Protein AF-A0A2A5DFU9-F1 (afdb_monomer)

Nearest PDB structures (foldseek):
  5hz7-assembly1_A  TM=5.783E-01  e=6.955E-02  Neisseria meningitidis
  2ope-assembly4_D  TM=6.072E-01  e=6.107E-01  Neisseria meningitidis
  2nba-assembly1_A  TM=5.799E-01  e=5.394E-01  Neisseria subflava NJ9703
  2ope-assembly3_C  TM=5.240E-01  e=1.986E+00  Neisseria meningitidis
  8tvd-assembly1_E  TM=2.964E-01  e=6.071E+00  Borreliella burgdorferi B31

Radius of gyration: 18.42 Å; Cα contacts (8 Å, |Δi|>4): 361; chains: 1; bounding box: 72×43×48 Å

pLDDT: mean 84.2, std 18.06, range [34.69, 98.62]

Sequence (204 aa):
MP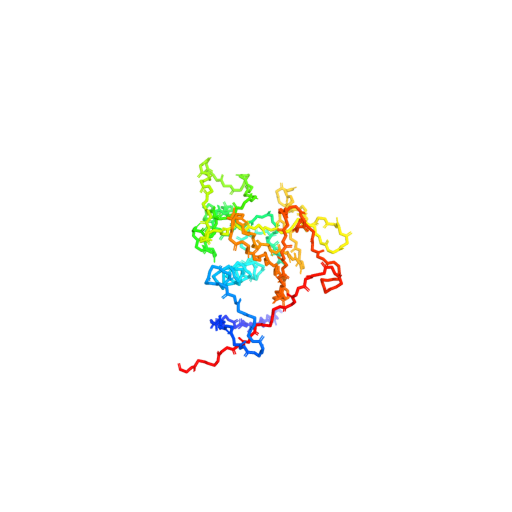ILKITIFIGLSFIGSLLLFISTEKKLSFKVSEKEAIQNLLKIYQASWKWKNSDIDSNSQNDFWTRDIAALYYYQKPNGKRVKLIPQVLALADIDPRRHFYRSTSFNFASFRGYGFKMILYDSVGLFYANADPSTQIRSTNLNSFGILAFPLQKKLKLKSFIINEKCQIFSKYLKKIEEANKWPSFPKKEGWKSIKITKVDNN

Structure (mmCIF, N/CA/C/O backbone):
data_AF-A0A2A5DFU9-F1
#
_entry.id   AF-A0A2A5DFU9-F1
#
loop_
_atom_site.group_PDB
_atom_site.id
_atom_site.type_symbol
_atom_site.label_atom_id
_atom_site.label_alt_id
_atom_site.label_comp_id
_atom_site.label_asym_id
_atom_site.label_entity_id
_atom_site.label_seq_id
_atom_site.pdbx_PDB_ins_code
_atom_site.Cartn_x
_atom_site.Cartn_y
_atom_site.Cartn_z
_atom_site.occupancy
_atom_site.B_iso_or_equiv
_atom_site.auth_seq_id
_atom_site.auth_comp_id
_atom_site.auth_asym_id
_atom_site.auth_atom_id
_atom_site.pdbx_PDB_model_num
ATOM 1 N N . MET A 1 1 ? 49.106 -11.692 -18.198 1.00 44.84 1 MET A N 1
ATOM 2 C CA . MET A 1 1 ? 48.550 -11.474 -16.847 1.00 44.84 1 MET A CA 1
ATOM 3 C C . MET A 1 1 ? 47.027 -11.576 -16.877 1.00 44.84 1 MET A C 1
ATOM 5 O O . MET A 1 1 ? 46.368 -10.605 -17.222 1.00 44.84 1 MET A O 1
ATOM 9 N N . PRO A 1 2 ? 46.454 -12.741 -16.562 1.00 51.22 2 PRO A N 1
ATOM 10 C CA . PRO A 1 2 ? 45.109 -12.834 -15.994 1.00 51.22 2 PRO A CA 1
ATOM 11 C C . PRO A 1 2 ? 45.259 -13.460 -14.578 1.00 51.22 2 PRO A C 1
ATOM 13 O O . PRO A 1 2 ? 46.281 -14.065 -14.289 1.00 51.22 2 PRO A O 1
ATOM 16 N N . ILE A 1 3 ? 44.396 -13.335 -13.577 1.00 43.25 3 ILE A N 1
ATOM 17 C CA . ILE A 1 3 ? 42.950 -13.512 -13.491 1.00 43.25 3 ILE A CA 1
ATOM 18 C C . ILE A 1 3 ? 42.561 -12.889 -12.138 1.00 43.25 3 ILE A C 1
ATOM 20 O O . ILE A 1 3 ? 43.118 -13.274 -11.114 1.00 43.25 3 ILE A O 1
ATOM 24 N N . LEU A 1 4 ? 41.571 -11.998 -12.095 1.00 48.53 4 LEU A N 1
ATOM 25 C CA . LEU A 1 4 ? 40.808 -11.779 -10.867 1.00 48.53 4 LEU A CA 1
ATOM 26 C C . LEU A 1 4 ? 39.325 -11.777 -11.227 1.00 48.53 4 LEU A C 1
ATOM 28 O O . LEU A 1 4 ? 38.813 -10.838 -11.830 1.00 48.53 4 LEU A O 1
ATOM 32 N N . LYS A 1 5 ? 38.640 -12.867 -10.884 1.00 48.69 5 LYS A N 1
ATOM 33 C CA . LYS A 1 5 ? 37.180 -12.937 -10.860 1.00 48.69 5 LYS A CA 1
ATOM 34 C C . LYS A 1 5 ? 36.773 -13.508 -9.512 1.00 48.69 5 LYS A C 1
ATOM 36 O O . LYS A 1 5 ? 36.711 -14.717 -9.333 1.00 48.69 5 LYS A O 1
ATOM 41 N N . ILE A 1 6 ? 36.532 -12.613 -8.562 1.00 47.47 6 ILE A N 1
ATOM 42 C CA . ILE A 1 6 ? 35.821 -12.941 -7.330 1.00 47.47 6 ILE A CA 1
ATOM 43 C C . ILE A 1 6 ? 34.350 -12.665 -7.620 1.00 47.47 6 ILE A C 1
ATOM 45 O O . ILE A 1 6 ? 33.927 -11.515 -7.709 1.00 47.47 6 ILE A O 1
ATOM 49 N N . THR A 1 7 ? 33.576 -13.725 -7.825 1.00 50.78 7 THR A N 1
ATOM 50 C CA . THR A 1 7 ? 32.117 -13.643 -7.917 1.00 50.78 7 THR A CA 1
ATOM 51 C C . THR A 1 7 ? 31.547 -14.268 -6.653 1.00 50.78 7 THR A C 1
ATOM 53 O O . THR A 1 7 ? 31.455 -15.486 -6.534 1.00 50.78 7 THR A O 1
ATOM 56 N N . ILE A 1 8 ? 31.203 -13.423 -5.683 1.00 48.34 8 ILE A N 1
ATOM 57 C CA . ILE A 1 8 ? 30.495 -13.834 -4.4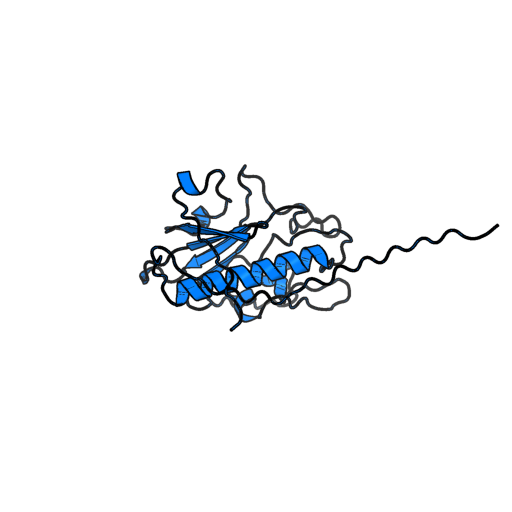70 1.00 48.34 8 ILE A CA 1
ATOM 58 C C . ILE A 1 8 ? 29.006 -13.908 -4.819 1.00 48.34 8 ILE A C 1
ATOM 60 O O . ILE A 1 8 ? 28.321 -12.892 -4.907 1.00 48.34 8 ILE A O 1
ATOM 64 N N . PHE A 1 9 ? 28.511 -15.125 -5.042 1.00 47.59 9 PHE A N 1
ATOM 65 C CA . PHE A 1 9 ? 27.083 -15.431 -5.091 1.00 47.59 9 PHE A CA 1
ATOM 66 C C . PHE A 1 9 ? 26.615 -15.768 -3.671 1.00 47.59 9 PHE A C 1
ATOM 68 O O . PHE A 1 9 ? 26.699 -16.912 -3.236 1.00 47.59 9 PHE A O 1
ATOM 75 N N . ILE A 1 10 ? 26.109 -14.775 -2.939 1.00 48.03 10 ILE A N 1
ATOM 76 C CA . ILE A 1 10 ? 25.284 -15.024 -1.748 1.00 48.03 10 ILE A CA 1
ATOM 77 C C . ILE A 1 10 ? 23.845 -14.714 -2.151 1.00 48.03 10 ILE A C 1
ATOM 79 O O . ILE A 1 10 ? 23.312 -13.630 -1.920 1.00 48.03 10 ILE A O 1
ATOM 83 N N . GLY A 1 11 ? 23.232 -15.675 -2.842 1.00 40.84 11 GLY A N 1
ATOM 84 C CA . GLY A 1 11 ? 21.803 -15.670 -3.121 1.00 40.84 11 GLY A CA 1
ATOM 85 C C . GLY A 1 11 ? 21.044 -16.023 -1.849 1.00 40.84 11 GLY A C 1
ATOM 86 O O . GLY A 1 11 ? 20.880 -17.199 -1.529 1.00 40.84 11 GLY A O 1
ATOM 87 N N . LEU A 1 12 ? 20.589 -15.006 -1.115 1.00 43.12 12 LEU A N 1
ATOM 88 C CA . LEU A 1 12 ? 19.658 -15.167 -0.000 1.00 43.12 12 LEU A CA 1
ATOM 89 C C . LEU A 1 12 ? 18.329 -15.753 -0.511 1.00 43.12 12 LEU A C 1
ATOM 91 O O . LEU A 1 12 ? 17.432 -15.038 -0.955 1.00 43.12 12 LEU A O 1
ATOM 95 N N . SER A 1 13 ? 18.189 -17.073 -0.413 1.00 49.12 13 SER A N 1
ATOM 96 C CA . SER A 1 13 ? 16.901 -17.761 -0.490 1.00 49.12 13 SER A CA 1
ATOM 97 C C . SER A 1 13 ? 16.186 -17.635 0.850 1.00 49.12 13 SER A C 1
ATOM 99 O O . SER A 1 13 ? 16.335 -18.482 1.721 1.00 49.12 13 SER A O 1
ATOM 101 N N . PHE A 1 14 ? 15.403 -16.572 1.026 1.00 43.09 14 PHE A N 1
ATOM 102 C CA . PHE A 1 14 ? 14.442 -16.472 2.128 1.00 43.09 14 PHE A CA 1
ATOM 103 C C . PHE A 1 14 ? 13.132 -15.844 1.641 1.00 43.09 14 PHE A C 1
ATOM 105 O O . PHE A 1 14 ? 12.704 -14.786 2.089 1.00 43.09 14 PHE A O 1
ATOM 112 N N . ILE A 1 15 ? 12.454 -16.526 0.717 1.00 49.75 15 ILE A N 1
ATOM 113 C CA . ILE A 1 15 ? 11.010 -16.336 0.522 1.00 49.75 15 ILE A CA 1
ATOM 114 C C . ILE A 1 15 ? 10.322 -17.525 1.195 1.00 49.75 15 ILE A C 1
ATOM 116 O O . ILE A 1 15 ? 9.748 -18.401 0.557 1.00 49.75 15 ILE A O 1
ATOM 120 N N . GLY A 1 16 ? 10.447 -17.585 2.522 1.00 44.31 16 GLY A N 1
ATOM 121 C CA . GLY A 1 16 ? 9.614 -18.460 3.334 1.00 44.31 16 GLY A CA 1
ATOM 122 C C . GLY A 1 16 ? 8.180 -17.946 3.275 1.00 44.31 16 GLY A C 1
ATOM 123 O O . GLY A 1 16 ? 7.926 -16.789 3.612 1.00 44.31 16 GLY A O 1
ATOM 124 N N . SER A 1 17 ? 7.256 -18.791 2.818 1.00 50.75 17 SER A N 1
ATOM 125 C CA . SER A 1 17 ? 5.814 -18.531 2.807 1.00 50.75 17 SER A CA 1
ATOM 126 C C . SER A 1 17 ? 5.324 -18.238 4.228 1.00 50.75 17 SER A C 1
ATOM 128 O O . SER A 1 17 ? 5.019 -19.144 5.000 1.00 50.75 17 SER A O 1
ATOM 130 N N . LEU A 1 18 ? 5.278 -16.957 4.590 1.00 49.53 18 LEU A N 1
ATOM 131 C CA . LEU A 1 18 ? 4.782 -16.496 5.877 1.00 49.53 18 LEU A CA 1
ATOM 132 C C . LEU A 1 18 ? 3.248 -16.455 5.832 1.00 49.53 18 LEU A C 1
ATOM 134 O O . LEU A 1 18 ? 2.652 -15.455 5.427 1.00 49.53 18 LEU A O 1
ATOM 138 N N . LEU A 1 19 ? 2.611 -17.555 6.232 1.00 51.97 19 LEU A N 1
ATOM 139 C CA . LEU A 1 19 ? 1.177 -17.600 6.513 1.00 51.97 19 LEU A CA 1
ATOM 140 C C . LEU A 1 19 ? 0.937 -16.952 7.886 1.00 51.97 19 LEU A C 1
ATOM 142 O O . LEU A 1 19 ? 1.283 -17.506 8.923 1.00 51.97 19 LEU A O 1
ATOM 146 N N . LEU A 1 20 ? 0.396 -15.731 7.891 1.00 51.47 20 LEU A N 1
ATOM 147 C CA . LEU A 1 20 ? 0.094 -14.980 9.113 1.00 51.47 20 LEU A CA 1
ATOM 148 C C . LEU A 1 20 ? -1.369 -15.189 9.517 1.00 51.47 20 LEU A C 1
ATOM 150 O O . LEU A 1 20 ? -2.283 -14.793 8.790 1.00 51.47 20 LEU A O 1
ATOM 154 N N . PHE A 1 21 ? -1.586 -15.747 10.707 1.00 53.03 21 PHE A N 1
ATOM 155 C CA . PHE A 1 21 ? -2.879 -15.762 11.393 1.00 53.03 21 PHE A CA 1
ATOM 156 C C . PHE A 1 21 ? -2.815 -14.872 12.641 1.00 53.03 21 PHE A C 1
ATOM 158 O O . PHE A 1 21 ? -1.792 -14.754 13.297 1.00 53.03 21 PHE A O 1
ATOM 165 N N . ILE A 1 22 ? -3.912 -14.190 12.963 1.00 52.66 22 ILE A N 1
ATOM 166 C CA . ILE A 1 22 ? -3.954 -13.192 14.041 1.00 52.66 22 ILE A CA 1
ATOM 167 C C . ILE A 1 22 ? -4.287 -13.910 15.367 1.00 52.66 22 ILE A C 1
ATOM 169 O O . ILE A 1 22 ? -5.457 -14.208 15.610 1.00 52.66 22 ILE A O 1
ATOM 173 N N . SER A 1 23 ? -3.281 -14.193 16.212 1.00 45.22 23 SER A N 1
ATOM 174 C CA . SER A 1 23 ? -3.442 -14.677 17.602 1.00 45.22 23 SER A CA 1
ATOM 175 C C . SER A 1 23 ? -3.614 -13.514 18.588 1.00 45.22 23 SER A C 1
ATOM 177 O O . SER A 1 23 ? -3.177 -12.387 18.346 1.00 45.22 23 SER A O 1
ATOM 179 N N . THR A 1 24 ? -4.316 -13.766 19.689 1.00 44.22 24 THR A N 1
ATOM 180 C CA . THR A 1 24 ? -5.095 -12.746 20.387 1.00 44.22 24 THR A CA 1
ATOM 181 C C . THR A 1 24 ? -4.856 -12.695 21.899 1.00 44.22 24 THR A C 1
ATOM 183 O O . THR A 1 24 ? -5.485 -13.435 22.653 1.00 44.22 24 THR A O 1
ATOM 186 N N . GLU A 1 25 ? -4.065 -11.728 22.356 1.00 47.41 25 GLU A N 1
ATOM 187 C CA . GLU A 1 25 ? -4.156 -11.188 23.720 1.00 47.41 25 GLU A CA 1
ATOM 188 C C . GLU A 1 25 ? -5.184 -10.044 23.740 1.00 47.41 25 GLU A C 1
ATOM 190 O O . GLU A 1 25 ? -5.212 -9.240 22.808 1.00 47.41 25 GLU A O 1
ATOM 195 N N . LYS A 1 26 ? -6.080 -10.013 24.747 1.00 49.28 26 LYS A N 1
ATOM 196 C CA . LYS A 1 26 ? -7.283 -9.143 24.818 1.00 49.28 26 LYS A CA 1
ATOM 197 C C . LYS A 1 26 ? -7.901 -8.907 23.428 1.00 49.28 26 LYS A C 1
ATOM 199 O O . LYS A 1 26 ? -7.828 -7.813 22.872 1.00 49.28 26 LYS A O 1
ATOM 204 N N . LYS A 1 27 ? -8.469 -9.990 22.870 1.00 53.31 27 LYS A N 1
ATOM 205 C CA . LYS A 1 27 ? -9.061 -10.115 21.523 1.00 53.31 27 LYS A CA 1
ATOM 206 C C . LYS A 1 27 ? -9.677 -8.801 21.034 1.00 53.31 27 LYS A C 1
ATOM 208 O O . LYS A 1 27 ? -10.838 -8.512 21.320 1.00 53.31 27 LYS A O 1
ATOM 213 N N . LEU A 1 28 ? -8.942 -8.032 20.224 1.00 59.88 28 LEU A N 1
ATOM 214 C CA . LEU A 1 28 ? -9.582 -7.080 19.324 1.00 59.88 28 LEU A CA 1
ATOM 215 C C . LEU A 1 28 ? -10.478 -7.923 18.404 1.00 59.88 28 LEU A C 1
ATOM 217 O O . LEU A 1 28 ? -10.000 -8.600 17.497 1.00 59.88 28 LEU A O 1
ATOM 221 N N . SER A 1 29 ? -11.774 -7.963 18.704 1.00 79.25 29 SER A N 1
ATOM 222 C CA . SER A 1 29 ? -12.758 -8.689 17.908 1.00 79.25 29 SER A CA 1
ATOM 223 C C . SER A 1 29 ? -12.930 -7.950 16.582 1.00 79.25 29 SER A C 1
ATOM 225 O O . SER A 1 29 ? -13.643 -6.947 16.509 1.00 79.25 29 SER A O 1
ATOM 227 N N . PHE A 1 30 ? -12.237 -8.422 15.548 1.00 85.00 30 PHE A N 1
ATOM 228 C CA . PHE A 1 30 ? -12.428 -7.970 14.175 1.00 85.00 30 PHE A CA 1
ATOM 229 C C . PHE A 1 30 ? -13.547 -8.756 13.501 1.00 85.00 30 PHE A C 1
ATOM 231 O O . PHE A 1 30 ? -13.630 -9.982 13.645 1.00 85.00 30 PHE A O 1
ATOM 238 N N . LYS A 1 31 ? -14.365 -8.058 12.711 1.00 91.19 31 LYS A N 1
ATOM 239 C CA . LYS A 1 31 ? -15.321 -8.690 11.795 1.00 91.19 31 LYS A CA 1
ATOM 240 C C . LYS A 1 31 ? -14.574 -9.492 10.725 1.00 91.19 31 LYS A C 1
ATOM 242 O O . LYS A 1 31 ? -13.401 -9.242 10.457 1.00 91.19 31 LYS A O 1
ATOM 247 N N . VAL A 1 32 ? -15.253 -10.445 10.086 1.00 91.75 32 VAL A N 1
ATOM 248 C CA . VAL A 1 32 ? -14.649 -11.275 9.025 1.00 91.75 32 VAL A CA 1
ATOM 249 C C . VAL A 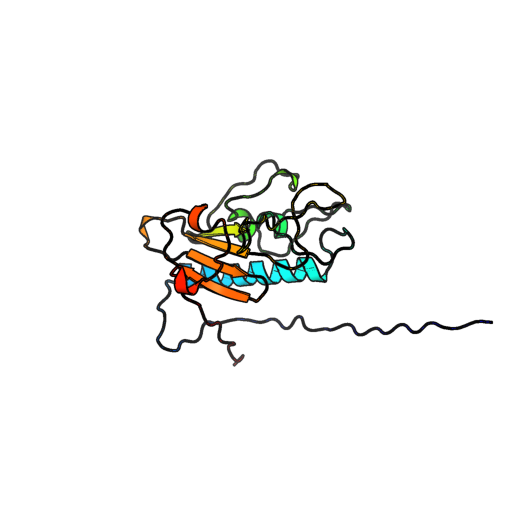1 32 ? -14.054 -10.405 7.911 1.00 91.75 32 VAL A C 1
ATOM 251 O O . VAL A 1 32 ? -12.881 -10.562 7.589 1.00 91.75 32 VAL A O 1
ATOM 254 N N . SER A 1 33 ? -14.803 -9.411 7.428 1.00 93.31 33 SER A N 1
ATOM 255 C CA . SER A 1 33 ? -14.331 -8.473 6.399 1.00 93.31 33 SER A CA 1
ATOM 256 C C . SER A 1 33 ? -13.103 -7.657 6.830 1.00 93.31 33 SER A C 1
ATOM 258 O O . SER A 1 33 ? -12.233 -7.375 6.014 1.00 93.31 33 SER A O 1
ATOM 260 N N . GLU A 1 34 ? -12.991 -7.305 8.116 1.00 95.00 34 GLU A N 1
ATOM 261 C CA . GLU A 1 34 ? -11.823 -6.608 8.671 1.00 95.00 34 GLU A CA 1
ATOM 262 C C . GLU A 1 34 ? -10.582 -7.512 8.680 1.00 95.00 34 GLU A C 1
ATOM 264 O O . GLU A 1 34 ? -9.489 -7.071 8.326 1.00 95.00 34 GLU A O 1
ATOM 269 N N . LYS A 1 35 ? -10.744 -8.792 9.041 1.00 94.31 35 LYS A N 1
ATOM 270 C CA . LYS A 1 35 ? -9.654 -9.780 8.987 1.00 94.31 35 LYS A CA 1
ATOM 271 C C . LYS A 1 35 ? -9.179 -9.997 7.551 1.00 94.31 35 LYS A C 1
ATOM 273 O O . LYS A 1 35 ? -7.975 -9.985 7.305 1.00 94.31 35 LYS A O 1
ATOM 278 N N . GLU A 1 36 ? -10.108 -10.140 6.607 1.00 94.62 36 GLU A N 1
ATOM 279 C CA . GLU A 1 36 ? -9.793 -10.275 5.180 1.00 94.62 36 GLU A CA 1
ATOM 280 C C . GLU A 1 36 ? -9.087 -9.023 4.632 1.00 94.62 36 GLU A C 1
ATOM 282 O O . GLU A 1 36 ? -8.130 -9.140 3.867 1.00 94.62 36 GLU A O 1
ATOM 287 N N . ALA A 1 37 ? -9.499 -7.820 5.049 1.00 96.31 37 ALA A N 1
ATOM 288 C CA . ALA A 1 37 ? -8.828 -6.578 4.671 1.00 96.31 37 ALA A CA 1
ATOM 289 C C . ALA A 1 37 ? -7.365 -6.551 5.144 1.00 96.31 37 ALA A C 1
ATOM 291 O O . ALA A 1 37 ? -6.476 -6.233 4.355 1.00 96.31 37 ALA A O 1
ATOM 292 N N . ILE A 1 38 ? -7.096 -6.952 6.392 1.00 96.56 38 ILE A N 1
ATOM 293 C CA . ILE A 1 38 ? -5.731 -7.058 6.935 1.00 96.56 38 ILE A CA 1
ATOM 294 C C . ILE A 1 38 ? -4.907 -8.097 6.160 1.00 96.56 38 ILE A C 1
ATOM 296 O O . ILE A 1 38 ? -3.769 -7.827 5.781 1.00 96.56 38 ILE A O 1
ATOM 300 N N . GLN A 1 39 ? -5.474 -9.273 5.877 1.00 96.12 39 GLN A N 1
ATOM 301 C CA . GLN A 1 39 ? -4.793 -10.309 5.092 1.00 96.12 39 GLN A CA 1
ATOM 302 C C . GLN A 1 39 ? -4.441 -9.824 3.681 1.00 96.12 39 GLN A C 1
ATOM 304 O O . GLN A 1 39 ? -3.360 -10.115 3.172 1.00 96.12 39 GLN A O 1
ATOM 309 N N . ASN A 1 40 ? -5.327 -9.066 3.038 1.00 97.44 40 ASN A N 1
ATOM 310 C CA . ASN A 1 40 ? -5.058 -8.517 1.714 1.00 97.44 40 ASN A CA 1
ATOM 311 C C . ASN A 1 40 ? -4.056 -7.356 1.750 1.00 97.44 40 ASN A C 1
ATOM 313 O O . ASN A 1 40 ? -3.223 -7.278 0.851 1.00 97.44 40 ASN A O 1
ATOM 317 N N . LEU A 1 41 ? -4.043 -6.532 2.804 1.00 97.44 41 LEU A N 1
ATOM 318 C CA . LEU A 1 41 ? -2.957 -5.573 3.034 1.00 97.44 41 LEU A CA 1
ATOM 319 C C . LEU A 1 41 ? -1.597 -6.269 3.114 1.00 97.44 41 LEU A C 1
ATOM 321 O O . LEU A 1 41 ? -0.641 -5.801 2.505 1.00 97.44 41 LEU A O 1
ATOM 325 N N . LEU A 1 42 ? -1.517 -7.408 3.804 1.00 97.56 42 LEU A N 1
ATOM 326 C CA . LEU A 1 42 ? -0.288 -8.198 3.879 1.00 97.56 42 LEU A CA 1
ATOM 327 C C . LEU A 1 42 ? 0.142 -8.759 2.519 1.00 97.56 42 LEU A C 1
ATOM 329 O O . LEU A 1 42 ? 1.329 -8.730 2.204 1.00 97.56 42 LEU A O 1
ATOM 333 N N . LYS A 1 43 ? -0.801 -9.212 1.683 1.00 97.62 43 LYS A N 1
ATOM 334 C CA . LYS A 1 43 ? -0.496 -9.649 0.308 1.00 97.62 43 LYS A CA 1
ATOM 335 C C . LYS A 1 43 ? 0.046 -8.505 -0.548 1.00 97.62 43 LYS A C 1
ATOM 337 O O . LYS A 1 43 ? 1.012 -8.698 -1.280 1.00 97.62 43 LYS A O 1
ATOM 342 N N . ILE A 1 44 ? -0.554 -7.317 -0.448 1.00 98.19 44 ILE A N 1
ATOM 343 C CA . ILE A 1 44 ? -0.076 -6.129 -1.168 1.00 98.19 44 ILE A CA 1
ATOM 344 C C . ILE A 1 44 ? 1.317 -5.738 -0.655 1.00 98.19 44 ILE A C 1
ATOM 346 O O . ILE A 1 44 ? 2.216 -5.527 -1.457 1.00 98.19 44 ILE A O 1
ATOM 350 N N . TYR A 1 45 ? 1.536 -5.734 0.661 1.00 98.19 45 TYR A N 1
ATOM 351 C CA . TYR A 1 45 ? 2.851 -5.502 1.264 1.00 98.19 45 TYR A CA 1
ATOM 352 C C . TYR A 1 45 ? 3.921 -6.473 0.734 1.00 98.19 45 TYR A C 1
ATOM 354 O O . TYR A 1 45 ? 5.009 -6.047 0.346 1.00 98.19 45 TYR A O 1
ATOM 362 N N . GLN A 1 46 ? 3.612 -7.772 0.662 1.00 97.50 46 GLN A N 1
ATOM 363 C CA . GLN A 1 46 ? 4.514 -8.782 0.098 1.00 97.50 46 GLN A CA 1
ATOM 364 C C . GLN A 1 46 ? 4.813 -8.511 -1.382 1.00 97.50 46 GLN A C 1
ATOM 366 O O . GLN A 1 46 ? 5.960 -8.633 -1.814 1.00 97.50 46 GLN A O 1
ATOM 371 N N . ALA A 1 47 ? 3.801 -8.111 -2.155 1.00 97.69 47 ALA A N 1
ATOM 372 C CA . ALA A 1 47 ? 3.972 -7.720 -3.548 1.00 97.69 47 ALA A CA 1
ATOM 373 C C . ALA A 1 47 ? 4.868 -6.480 -3.696 1.00 97.69 47 ALA A C 1
ATOM 375 O O . ALA A 1 47 ? 5.743 -6.490 -4.557 1.00 97.69 47 ALA A O 1
ATOM 376 N N . SER A 1 48 ? 4.727 -5.465 -2.838 1.00 97.06 48 SER A N 1
ATOM 377 C CA . SER A 1 48 ? 5.606 -4.286 -2.831 1.00 97.06 48 SER A CA 1
ATOM 378 C C . SER A 1 48 ? 7.062 -4.656 -2.535 1.00 97.06 48 SER A C 1
ATOM 380 O O . SER A 1 48 ? 7.971 -4.177 -3.204 1.00 97.06 48 SER A O 1
ATOM 382 N N . TRP A 1 49 ? 7.309 -5.567 -1.591 1.00 97.00 49 TRP A N 1
ATOM 383 C CA . TRP A 1 49 ? 8.663 -6.073 -1.335 1.00 97.00 49 TRP A CA 1
ATOM 384 C C . TRP A 1 49 ? 9.238 -6.869 -2.502 1.00 97.00 49 TRP A C 1
ATOM 386 O O . TRP A 1 49 ? 10.417 -6.729 -2.826 1.00 97.00 49 TRP A O 1
ATOM 396 N N . LYS A 1 50 ? 8.409 -7.676 -3.167 1.00 96.44 50 LYS A N 1
ATOM 397 C CA . LYS A 1 50 ? 8.815 -8.373 -4.388 1.00 96.44 50 LYS A CA 1
ATOM 398 C C . LYS A 1 50 ? 9.087 -7.402 -5.539 1.00 96.44 50 LYS A C 1
ATOM 400 O O . LYS A 1 50 ? 9.978 -7.681 -6.330 1.00 96.44 50 LYS A O 1
ATOM 405 N N . TRP A 1 51 ? 8.366 -6.282 -5.621 1.00 94.88 51 TRP A N 1
ATOM 406 C CA . TRP A 1 51 ? 8.667 -5.209 -6.572 1.00 94.88 51 TRP A CA 1
ATOM 407 C C . TRP A 1 51 ? 10.098 -4.715 -6.396 1.00 94.88 51 TRP A C 1
ATOM 409 O O . TRP A 1 51 ? 10.915 -4.867 -7.302 1.00 94.88 51 TRP A O 1
ATOM 419 N N . LYS A 1 52 ? 10.407 -4.248 -5.185 1.00 94.81 52 LYS A N 1
ATOM 420 C CA . LYS A 1 52 ? 11.707 -3.686 -4.823 1.00 94.81 52 LYS A CA 1
ATOM 421 C C . LYS A 1 52 ? 12.871 -4.646 -5.011 1.00 94.81 52 LYS A C 1
ATOM 423 O O . LYS A 1 52 ? 13.917 -4.256 -5.508 1.00 94.81 52 LYS A O 1
ATOM 428 N N . ASN A 1 53 ? 12.707 -5.898 -4.595 1.00 95.00 53 ASN A N 1
ATOM 429 C CA . ASN A 1 53 ? 13.805 -6.865 -4.576 1.00 95.00 53 ASN A CA 1
ATOM 430 C C . ASN A 1 53 ? 14.029 -7.569 -5.922 1.00 95.00 53 ASN A C 1
ATOM 432 O O . ASN A 1 53 ? 14.903 -8.428 -6.018 1.00 95.00 53 ASN A O 1
ATOM 436 N N . SER A 1 54 ? 13.204 -7.310 -6.937 1.00 92.56 54 SER A N 1
ATOM 437 C CA . SER A 1 54 ? 13.281 -8.008 -8.227 1.00 92.56 54 SER A CA 1
ATOM 438 C C . SER A 1 54 ? 13.241 -7.072 -9.431 1.00 92.56 54 SER A C 1
ATOM 440 O O . SER A 1 54 ? 12.984 -7.571 -10.527 1.00 92.56 54 SER A O 1
ATOM 442 N N . ASP A 1 55 ? 13.459 -5.765 -9.225 1.00 88.44 55 ASP A N 1
ATOM 443 C CA . ASP A 1 55 ? 13.487 -4.735 -10.278 1.00 88.44 55 ASP A CA 1
ATOM 444 C C . ASP A 1 55 ? 12.351 -4.956 -11.297 1.00 88.44 55 ASP A C 1
ATOM 446 O O . ASP A 1 55 ? 12.536 -5.297 -12.475 1.00 88.44 55 ASP A O 1
ATOM 450 N N . ILE A 1 56 ? 11.119 -4.960 -10.774 1.00 90.25 56 ILE A N 1
ATOM 451 C CA . ILE A 1 56 ? 9.963 -5.455 -11.523 1.00 90.25 56 ILE A CA 1
ATOM 452 C C . ILE A 1 56 ? 9.656 -4.579 -12.743 1.00 90.25 56 ILE A C 1
ATOM 454 O O . ILE A 1 56 ? 9.242 -5.131 -13.766 1.00 90.25 56 ILE A O 1
ATOM 458 N N . ASP A 1 57 ? 9.884 -3.277 -12.678 1.00 87.81 57 ASP A N 1
ATOM 459 C CA . ASP A 1 57 ? 9.784 -2.344 -13.805 1.00 87.81 57 ASP A CA 1
ATOM 460 C C . ASP A 1 57 ? 11.044 -2.292 -14.679 1.00 87.81 57 ASP A C 1
ATOM 462 O O . ASP A 1 57 ? 10.959 -1.815 -15.812 1.00 87.81 57 ASP A O 1
ATOM 466 N N . SER A 1 58 ? 12.152 -2.898 -14.239 1.00 87.06 58 SER A N 1
ATOM 467 C CA . SER A 1 58 ? 13.410 -2.981 -14.992 1.00 87.06 58 SER A CA 1
ATOM 468 C C . SER A 1 58 ? 14.044 -1.607 -15.215 1.00 87.06 58 SER A C 1
ATOM 470 O O . SER A 1 58 ? 14.626 -1.350 -16.271 1.00 87.06 58 SER A O 1
ATOM 472 N N . ASN A 1 59 ? 13.918 -0.724 -14.220 1.00 86.25 59 ASN A N 1
ATOM 473 C CA . ASN A 1 59 ? 14.506 0.614 -14.215 1.00 86.25 59 ASN A CA 1
ATOM 474 C C . ASN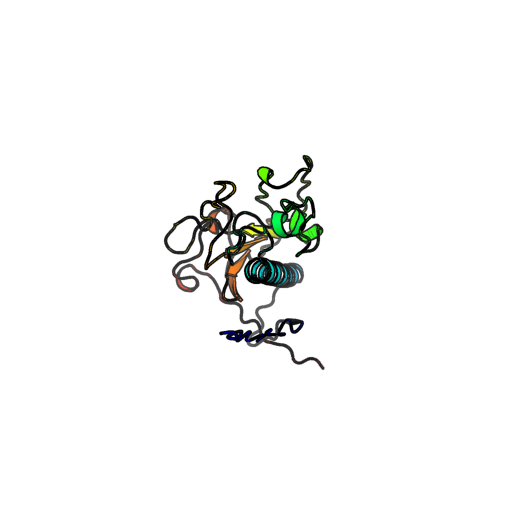 A 1 59 ? 15.895 0.646 -13.539 1.00 86.25 59 ASN A C 1
ATOM 476 O O . ASN A 1 59 ? 16.481 1.720 -13.393 1.00 86.25 59 ASN A O 1
ATOM 480 N N . SER A 1 60 ? 16.439 -0.524 -13.165 1.00 89.19 60 SER A N 1
ATOM 481 C CA . SER A 1 60 ? 17.726 -0.690 -12.472 1.00 89.19 60 SER A CA 1
ATOM 482 C C . SER A 1 60 ? 17.782 -0.062 -11.073 1.00 89.19 60 SER A C 1
ATOM 484 O O . SER A 1 60 ? 18.873 0.168 -10.546 1.00 89.19 60 SER A O 1
ATOM 486 N N . GLN A 1 61 ? 16.633 0.208 -10.448 1.00 90.50 61 GLN A N 1
ATOM 487 C CA . GLN A 1 61 ? 16.536 0.723 -9.086 1.00 90.50 61 GLN A CA 1
ATOM 488 C C . GLN A 1 61 ? 15.725 -0.218 -8.198 1.00 90.50 61 GLN A C 1
ATOM 490 O O . GLN A 1 61 ? 14.641 -0.679 -8.534 1.00 90.50 61 GLN A O 1
ATOM 495 N N . ASN A 1 62 ? 16.242 -0.468 -6.995 1.00 92.69 62 ASN A N 1
ATOM 496 C CA . ASN A 1 62 ? 15.513 -1.216 -5.976 1.00 92.69 62 ASN A CA 1
ATOM 497 C C . ASN A 1 62 ? 14.584 -0.263 -5.217 1.00 92.69 62 ASN A C 1
ATOM 499 O O . ASN A 1 62 ? 14.887 0.156 -4.094 1.00 92.69 62 ASN A O 1
ATOM 503 N N . ASP A 1 63 ? 13.452 0.074 -5.825 1.00 94.19 63 ASP A N 1
ATOM 504 C CA . ASP A 1 63 ? 12.448 0.968 -5.262 1.00 94.19 63 ASP A CA 1
ATOM 505 C C . ASP A 1 63 ? 11.090 0.281 -5.045 1.00 94.19 63 ASP A C 1
ATOM 507 O O . ASP A 1 63 ? 10.810 -0.828 -5.496 1.00 94.19 63 ASP A O 1
ATOM 511 N N . PHE A 1 64 ? 10.242 0.906 -4.240 1.00 95.69 64 PHE A N 1
ATOM 512 C CA . PHE A 1 64 ? 8.863 0.489 -4.076 1.00 95.69 64 PHE A CA 1
ATOM 513 C C . PHE A 1 64 ? 7.986 1.195 -5.095 1.00 95.69 64 PHE A C 1
ATOM 515 O O . PHE A 1 64 ? 8.045 2.418 -5.225 1.00 95.69 64 PHE A O 1
ATOM 522 N N . TRP A 1 65 ? 7.058 0.459 -5.698 1.00 94.62 65 TRP A N 1
ATOM 523 C CA . TRP A 1 65 ? 5.909 1.080 -6.341 1.00 94.62 65 TRP A CA 1
ATOM 524 C C . TRP A 1 65 ? 5.014 1.751 -5.291 1.00 94.62 65 TRP A C 1
ATOM 526 O O . TRP A 1 65 ? 4.572 1.109 -4.337 1.00 94.62 65 TRP A O 1
ATOM 536 N N . THR A 1 66 ? 4.730 3.041 -5.466 1.00 95.31 66 THR A N 1
ATOM 537 C CA . THR A 1 66 ? 3.963 3.854 -4.499 1.00 95.31 66 THR A CA 1
ATOM 538 C C . THR A 1 66 ? 2.782 4.584 -5.119 1.00 95.31 66 THR A C 1
ATOM 540 O O . THR A 1 66 ? 2.076 5.323 -4.434 1.00 95.31 66 THR A O 1
ATOM 543 N N . ARG A 1 67 ? 2.532 4.388 -6.417 1.00 92.50 67 ARG A N 1
ATOM 544 C CA . ARG A 1 67 ? 1.508 5.154 -7.125 1.00 92.50 67 ARG A CA 1
ATOM 545 C C . ARG A 1 67 ? 0.092 4.661 -6.878 1.00 92.50 67 ARG A C 1
ATOM 547 O O . ARG A 1 67 ? -0.793 5.463 -6.598 1.00 92.50 67 ARG A O 1
ATOM 554 N N . ASP A 1 68 ? -0.109 3.362 -7.044 1.00 94.69 68 ASP A N 1
ATOM 555 C CA . ASP A 1 68 ? -1.414 2.706 -7.052 1.00 94.69 68 ASP A CA 1
ATOM 556 C C . ASP A 1 68 ? -1.244 1.197 -6.802 1.00 94.69 68 ASP A C 1
ATOM 558 O O . ASP A 1 68 ? -0.145 0.653 -6.900 1.00 94.69 68 ASP A O 1
ATOM 562 N N . ILE A 1 69 ? -2.318 0.515 -6.425 1.00 96.62 69 ILE A N 1
ATOM 563 C CA . ILE A 1 69 ? -2.320 -0.926 -6.138 1.00 96.62 69 ILE A CA 1
ATOM 564 C C . ILE A 1 69 ? -2.466 -1.725 -7.435 1.00 96.62 69 ILE A C 1
ATOM 566 O O . ILE A 1 69 ? -1.886 -2.803 -7.579 1.00 96.62 69 ILE A O 1
ATOM 570 N N . ALA A 1 70 ? -3.231 -1.204 -8.391 1.00 95.00 70 ALA A N 1
ATOM 571 C CA . ALA A 1 70 ? -3.566 -1.887 -9.631 1.00 95.00 70 ALA A CA 1
ATOM 572 C C . ALA A 1 70 ? -2.338 -2.228 -10.502 1.00 95.00 70 ALA A C 1
ATOM 574 O O . ALA A 1 70 ? -2.330 -3.273 -11.162 1.00 95.00 70 ALA A O 1
ATOM 575 N N . ALA A 1 71 ? -1.267 -1.435 -10.470 1.00 93.12 71 ALA A N 1
ATOM 576 C CA . ALA A 1 71 ? -0.018 -1.706 -11.186 1.00 93.12 71 ALA A CA 1
ATOM 577 C C . ALA A 1 71 ? 0.673 -2.997 -10.743 1.00 93.12 71 ALA A C 1
ATOM 579 O O . ALA A 1 71 ? 1.297 -3.661 -11.569 1.00 93.12 71 ALA A O 1
ATOM 580 N N . LEU A 1 72 ? 0.465 -3.444 -9.500 1.00 95.00 72 LEU A N 1
ATOM 581 C CA . LEU A 1 72 ? 0.980 -4.731 -9.020 1.00 95.00 72 LEU A CA 1
ATOM 582 C C . LEU A 1 72 ? 0.369 -5.938 -9.775 1.00 95.00 72 LEU A C 1
ATOM 584 O O . LEU A 1 72 ? 0.803 -7.075 -9.576 1.00 95.00 72 LEU A O 1
ATOM 588 N N . TYR A 1 73 ? -0.618 -5.710 -10.651 1.00 94.00 73 TYR A N 1
ATOM 589 C CA . TYR A 1 73 ? -1.185 -6.695 -11.582 1.00 94.00 73 TYR A CA 1
ATOM 590 C C . TYR A 1 73 ? -1.249 -6.234 -13.050 1.00 94.00 73 TYR A C 1
ATOM 592 O O . TYR A 1 73 ? -1.279 -7.053 -13.967 1.00 94.00 73 TYR A O 1
ATOM 600 N N . TYR A 1 74 ? -1.357 -4.934 -13.311 1.00 91.44 74 TYR A N 1
ATOM 601 C CA . TYR A 1 74 ? -1.574 -4.434 -14.671 1.00 91.44 74 TYR A CA 1
ATOM 602 C C . TYR A 1 74 ? -0.361 -3.743 -15.282 1.00 91.44 74 TYR A C 1
ATOM 604 O O . TYR A 1 74 ? -0.387 -3.504 -16.491 1.00 91.44 74 TYR A O 1
ATOM 612 N N . TYR A 1 75 ? 0.692 -3.458 -14.505 1.00 89.00 75 TYR A N 1
ATOM 613 C CA . TYR A 1 75 ? 1.892 -2.821 -15.039 1.00 89.00 75 TYR A CA 1
ATOM 614 C C . TYR A 1 75 ? 2.477 -3.660 -16.174 1.00 89.00 75 TYR A C 1
ATOM 616 O O . TYR A 1 75 ? 2.668 -4.877 -16.045 1.00 89.00 75 TYR A O 1
ATOM 624 N N . GLN A 1 76 ? 2.741 -3.003 -17.299 1.00 87.38 76 GLN A N 1
ATOM 625 C CA . GLN A 1 76 ? 3.365 -3.617 -18.455 1.00 87.38 76 GLN A CA 1
ATOM 626 C C . GLN A 1 76 ? 4.829 -3.198 -18.516 1.00 87.38 76 GLN A C 1
ATOM 628 O O . GLN A 1 76 ? 5.138 -2.027 -18.702 1.00 87.38 76 GLN A O 1
ATOM 633 N N . LYS A 1 77 ? 5.718 -4.181 -18.391 1.00 83.94 77 LYS A N 1
ATOM 634 C CA . LYS A 1 77 ? 7.159 -3.984 -18.528 1.00 83.94 77 LYS A CA 1
ATOM 635 C C . LYS A 1 77 ? 7.515 -3.526 -19.950 1.00 83.94 77 LYS A C 1
ATOM 637 O O . LYS A 1 77 ? 6.774 -3.853 -20.884 1.00 83.94 77 LYS A O 1
ATOM 642 N N . PRO A 1 78 ? 8.691 -2.904 -20.156 1.00 81.94 78 PRO A N 1
ATOM 643 C CA . PRO A 1 78 ? 9.174 -2.532 -21.491 1.00 81.94 78 PRO A CA 1
ATOM 644 C C . PRO A 1 78 ? 9.189 -3.695 -22.498 1.00 81.94 78 PRO A C 1
ATOM 646 O O . PRO A 1 78 ? 8.871 -3.516 -23.668 1.00 81.94 78 PRO A O 1
ATOM 649 N N . ASN A 1 79 ? 9.454 -4.922 -22.035 1.00 82.44 79 ASN A N 1
ATOM 650 C CA . ASN A 1 79 ? 9.417 -6.141 -22.859 1.00 82.44 79 ASN A CA 1
ATOM 651 C C . ASN A 1 79 ? 7.996 -6.653 -23.190 1.00 82.44 79 ASN A C 1
ATOM 653 O O . ASN A 1 79 ? 7.831 -7.772 -23.676 1.00 82.44 79 ASN A O 1
ATOM 657 N N . GLY A 1 80 ? 6.956 -5.890 -22.855 1.00 84.12 80 GLY A N 1
ATOM 658 C CA . GLY A 1 80 ? 5.560 -6.214 -23.114 1.00 84.12 80 GLY A CA 1
ATOM 659 C C . GLY A 1 80 ? 4.913 -7.182 -22.119 1.00 84.12 80 GLY A C 1
ATOM 660 O O . GLY A 1 80 ? 3.686 -7.319 -22.148 1.00 84.12 80 GLY A O 1
ATOM 661 N N . LYS A 1 81 ? 5.674 -7.823 -21.218 1.00 87.00 81 LYS A N 1
ATOM 662 C CA . LYS A 1 81 ? 5.123 -8.733 -20.200 1.00 87.00 81 LYS A CA 1
ATOM 663 C C . LYS A 1 81 ? 4.398 -7.952 -19.106 1.00 87.00 81 LYS A C 1
ATOM 665 O O . LYS A 1 81 ? 4.836 -6.886 -18.685 1.00 87.00 81 LYS A O 1
ATOM 670 N N . ARG A 1 82 ? 3.298 -8.518 -18.607 1.00 86.38 82 ARG A N 1
ATOM 671 C CA . ARG A 1 82 ? 2.541 -7.947 -17.485 1.00 86.38 82 ARG A CA 1
ATOM 672 C C . ARG A 1 82 ? 3.033 -8.482 -16.148 1.00 86.38 82 ARG A C 1
ATOM 674 O O . ARG A 1 82 ? 3.345 -9.667 -16.019 1.00 86.38 82 ARG A O 1
ATOM 681 N N . VAL A 1 83 ? 3.051 -7.606 -15.157 1.00 88.19 83 VAL A N 1
ATOM 682 C CA . VAL A 1 83 ? 3.296 -7.926 -13.750 1.00 88.19 83 VAL A CA 1
ATOM 683 C C . VAL A 1 83 ? 2.084 -8.666 -13.180 1.00 88.19 83 VAL A C 1
ATOM 685 O O . VAL A 1 83 ? 0.964 -8.350 -13.534 1.00 88.19 83 VAL A O 1
ATOM 688 N N . LYS A 1 84 ? 2.268 -9.674 -12.322 1.00 94.38 84 LYS A N 1
ATOM 689 C CA . LYS A 1 84 ? 1.162 -10.387 -11.647 1.00 94.38 84 LYS A CA 1
ATOM 690 C C . LYS A 1 84 ? 1.562 -10.749 -10.215 1.00 94.38 84 LYS A C 1
ATOM 692 O O . LYS A 1 84 ? 1.780 -11.917 -9.905 1.00 94.38 84 LYS A O 1
ATOM 697 N N . LEU A 1 85 ? 1.753 -9.741 -9.363 1.00 96.19 85 LEU A N 1
ATOM 698 C CA . LEU A 1 85 ? 2.215 -9.928 -7.979 1.00 96.19 85 LEU A CA 1
ATOM 699 C C . LEU A 1 85 ? 1.066 -10.105 -6.981 1.00 96.19 85 LEU A C 1
ATOM 701 O O . LEU A 1 85 ? 1.261 -10.724 -5.940 1.00 96.19 85 LEU A O 1
ATOM 705 N N . ILE A 1 86 ? -0.122 -9.594 -7.303 1.00 97.50 86 ILE A N 1
ATOM 706 C CA . ILE A 1 86 ? -1.348 -9.760 -6.509 1.00 97.50 86 ILE A CA 1
ATOM 707 C C . ILE A 1 86 ? -2.455 -10.415 -7.349 1.00 97.50 86 ILE A C 1
ATOM 709 O O . ILE A 1 86 ? -2.370 -10.409 -8.572 1.00 97.50 86 ILE A O 1
ATOM 713 N N . PRO A 1 87 ? -3.519 -10.972 -6.749 1.00 96.00 87 PRO A N 1
ATOM 714 C CA . PRO A 1 87 ? -4.700 -11.400 -7.497 1.00 96.00 87 PRO A CA 1
ATOM 715 C C . PRO A 1 87 ? -5.412 -10.230 -8.188 1.00 96.00 87 PRO A C 1
ATOM 717 O O . PRO A 1 87 ? -5.505 -9.135 -7.629 1.00 96.00 87 PRO A O 1
ATOM 720 N N . GLN A 1 88 ? -6.014 -10.486 -9.355 1.00 94.31 88 GLN A N 1
ATOM 721 C CA . GLN A 1 88 ? -6.748 -9.471 -10.125 1.00 94.31 88 GLN A CA 1
ATOM 722 C C . GLN A 1 88 ? -7.845 -8.784 -9.301 1.00 94.31 88 GLN A C 1
ATOM 724 O O . GLN A 1 88 ? -8.026 -7.576 -9.396 1.00 94.31 88 GLN A O 1
ATOM 729 N N . VAL A 1 89 ? -8.548 -9.536 -8.450 1.00 95.62 89 VAL A N 1
ATOM 730 C CA . VAL A 1 89 ? -9.607 -8.998 -7.582 1.00 95.62 89 VAL A CA 1
ATOM 731 C C . VAL A 1 89 ? -9.104 -7.940 -6.594 1.00 95.62 89 VAL A C 1
ATOM 733 O O . VAL A 1 89 ? -9.866 -7.053 -6.234 1.00 95.62 89 VAL A O 1
ATOM 736 N N . LEU A 1 90 ? -7.832 -7.994 -6.173 1.00 96.81 90 LEU A N 1
ATOM 737 C CA . LEU A 1 90 ? -7.235 -6.939 -5.347 1.00 96.81 90 LEU A CA 1
ATOM 738 C C . LEU A 1 90 ? -6.835 -5.733 -6.184 1.00 96.81 90 LEU A C 1
ATOM 740 O O . LEU A 1 90 ? -7.044 -4.606 -5.749 1.00 96.81 90 LEU A O 1
ATOM 744 N N . ALA A 1 91 ? -6.319 -5.967 -7.391 1.00 95.38 91 ALA A N 1
ATOM 745 C CA . ALA A 1 91 ? -6.021 -4.890 -8.322 1.00 95.38 91 ALA A CA 1
ATOM 746 C C . ALA A 1 91 ? -7.284 -4.096 -8.679 1.00 95.38 91 ALA A C 1
ATOM 748 O O . ALA A 1 91 ? -7.233 -2.879 -8.672 1.00 95.38 91 ALA A O 1
ATOM 749 N N . LEU A 1 92 ? -8.421 -4.760 -8.924 1.00 94.44 92 LEU A N 1
ATOM 750 C CA . LEU A 1 92 ? -9.714 -4.110 -9.197 1.00 94.44 92 LEU A CA 1
ATOM 751 C C . LEU A 1 92 ? -10.321 -3.398 -7.978 1.00 94.44 92 LEU A C 1
ATOM 753 O O . LEU A 1 92 ? -11.167 -2.522 -8.146 1.00 94.44 92 LEU A O 1
ATOM 757 N N . ALA A 1 93 ? -9.893 -3.761 -6.768 1.00 96.81 93 ALA A N 1
ATOM 758 C CA . ALA A 1 93 ? -10.299 -3.100 -5.532 1.00 96.81 93 ALA A CA 1
ATOM 759 C C . ALA A 1 93 ? -9.474 -1.839 -5.225 1.00 96.81 93 ALA A C 1
ATOM 761 O O . ALA A 1 93 ? -9.683 -1.226 -4.177 1.00 96.81 93 ALA A O 1
ATOM 762 N N . ASP A 1 94 ? -8.565 -1.440 -6.118 1.00 96.69 94 ASP A N 1
ATOM 763 C CA . ASP A 1 94 ? -7.894 -0.147 -6.052 1.00 96.69 94 ASP A CA 1
ATOM 764 C C . ASP A 1 94 ? -8.885 0.999 -6.291 1.00 96.69 94 ASP A C 1
ATOM 766 O O . ASP A 1 94 ? -9.567 1.044 -7.315 1.00 96.69 94 ASP A O 1
ATOM 770 N N . ILE A 1 95 ? -8.966 1.926 -5.343 1.00 95.56 95 ILE A N 1
ATOM 771 C CA . ILE A 1 95 ? -9.856 3.094 -5.397 1.00 95.56 95 ILE A CA 1
ATOM 772 C C . ILE A 1 95 ? -9.192 4.339 -6.002 1.00 95.56 95 ILE A C 1
ATOM 774 O O . ILE A 1 95 ? -9.894 5.324 -6.220 1.00 95.56 95 ILE A O 1
ATOM 778 N N . ASP A 1 96 ? -7.882 4.324 -6.276 1.00 94.12 96 ASP A N 1
ATOM 779 C CA . ASP A 1 96 ? -7.182 5.394 -7.016 1.00 94.12 96 ASP A CA 1
ATOM 780 C C . ASP A 1 96 ? -6.221 4.834 -8.097 1.00 94.12 96 ASP A C 1
ATOM 782 O O . ASP A 1 96 ? -5.027 5.149 -8.099 1.00 94.12 96 ASP A O 1
ATOM 786 N N . PRO A 1 97 ? -6.712 4.000 -9.036 1.00 92.25 97 PRO A N 1
ATOM 787 C CA . PRO A 1 97 ? -5.884 3.394 -10.077 1.00 92.25 97 PRO A CA 1
ATOM 788 C C . PRO A 1 97 ? -5.408 4.443 -11.093 1.00 92.25 97 PRO A C 1
ATOM 790 O O . PRO A 1 97 ? -6.188 5.275 -11.573 1.00 92.25 97 PRO A O 1
ATOM 793 N N . ARG A 1 98 ? -4.141 4.375 -11.523 1.00 86.81 98 ARG A N 1
ATOM 794 C CA . ARG A 1 98 ? -3.588 5.324 -12.503 1.00 86.81 98 ARG A CA 1
ATOM 795 C C . ARG A 1 98 ? -3.463 4.693 -13.879 1.00 86.81 98 ARG A C 1
ATOM 797 O O . ARG A 1 98 ? -2.533 3.960 -14.193 1.00 86.81 98 ARG A O 1
ATOM 804 N N . ARG A 1 99 ? -4.408 5.066 -14.743 1.00 77.06 99 ARG A N 1
ATOM 805 C CA . ARG A 1 99 ? -4.592 4.488 -16.084 1.00 77.06 99 ARG A CA 1
ATOM 806 C C . ARG A 1 99 ? -3.398 4.638 -17.028 1.00 77.06 99 ARG A C 1
ATOM 808 O O . ARG A 1 99 ? -3.300 3.856 -17.962 1.00 77.06 99 ARG A O 1
ATOM 815 N N . HIS A 1 100 ? -2.481 5.577 -16.779 1.00 69.25 100 HIS A N 1
ATOM 816 C CA . HIS A 1 100 ? -1.286 5.770 -17.613 1.00 69.25 100 HIS A CA 1
ATOM 817 C C . HIS A 1 100 ? -0.419 4.508 -17.742 1.00 69.25 100 HIS A C 1
ATOM 819 O O . HIS A 1 100 ? 0.293 4.364 -18.729 1.00 69.25 100 HIS A O 1
ATOM 825 N N . PHE A 1 101 ? -0.512 3.577 -16.789 1.00 65.62 101 PHE A N 1
ATOM 826 C CA . PHE A 1 101 ? 0.289 2.354 -16.775 1.00 65.62 101 PHE A CA 1
ATOM 827 C C . PHE A 1 101 ? -0.422 1.127 -17.355 1.00 65.62 101 PHE A C 1
ATOM 829 O O . PHE A 1 101 ? 0.175 0.051 -17.422 1.00 65.62 101 PHE A O 1
ATOM 836 N N . TYR A 1 102 ? -1.688 1.249 -17.769 1.00 73.50 102 TYR A N 1
ATOM 837 C CA . TYR A 1 102 ? -2.485 0.110 -18.222 1.00 73.50 102 TYR A CA 1
ATOM 838 C C . TYR A 1 102 ? -2.956 0.337 -19.656 1.00 73.50 102 TYR A C 1
ATOM 840 O O . TYR A 1 102 ? -3.688 1.276 -19.944 1.00 73.50 102 TYR A O 1
ATOM 848 N N . ARG A 1 103 ? -2.620 -0.585 -20.564 1.00 63.25 103 ARG A N 1
ATOM 849 C CA . ARG A 1 103 ? -3.145 -0.565 -21.943 1.00 63.25 103 ARG A CA 1
ATOM 850 C C . ARG A 1 103 ? -4.663 -0.783 -22.042 1.00 63.25 103 ARG A C 1
ATOM 852 O O . ARG A 1 103 ? -5.222 -0.619 -23.118 1.00 63.25 103 ARG A O 1
ATOM 859 N N . SER A 1 104 ? -5.323 -1.201 -20.959 1.00 59.62 104 SER A N 1
ATOM 860 C CA . SER A 1 104 ? -6.765 -1.471 -20.946 1.00 59.62 104 SER A CA 1
ATOM 861 C C . SER A 1 104 ? -7.549 -0.237 -20.510 1.00 59.62 104 SER A C 1
ATOM 863 O O . SER A 1 104 ? -7.339 0.283 -19.414 1.00 59.62 104 SER A O 1
ATOM 865 N N . THR A 1 105 ? -8.487 0.197 -21.348 1.00 54.78 105 THR A N 1
ATOM 866 C CA . THR A 1 105 ? -9.370 1.349 -21.114 1.00 54.78 105 THR A CA 1
ATOM 867 C C . THR A 1 105 ? -10.501 1.063 -20.120 1.00 54.78 105 THR A C 1
ATOM 869 O O . THR A 1 105 ? -11.103 2.005 -19.605 1.00 54.78 105 THR A O 1
ATOM 872 N N . SER A 1 106 ? -10.770 -0.203 -19.782 1.00 63.72 106 SER A N 1
ATOM 873 C CA . SER A 1 106 ? -11.849 -0.595 -18.868 1.00 63.72 106 SER A CA 1
ATOM 874 C C . SER A 1 106 ? -11.301 -1.109 -17.534 1.00 63.72 106 SER A C 1
ATOM 876 O O . SER A 1 106 ? -11.197 -2.317 -17.297 1.00 63.72 106 SER A O 1
ATOM 878 N N . PHE A 1 107 ? -10.933 -0.188 -16.644 1.00 76.94 107 PHE A N 1
ATOM 879 C CA . PHE A 1 107 ? -10.738 -0.523 -15.236 1.00 76.94 107 PHE A CA 1
ATOM 880 C C . PHE A 1 107 ? -12.099 -0.483 -14.529 1.00 76.94 107 PHE A C 1
ATOM 882 O O . PHE A 1 107 ? -12.610 0.594 -14.218 1.00 76.94 107 PHE A O 1
ATOM 889 N N . ASN A 1 108 ? -12.690 -1.657 -14.304 1.00 85.50 108 ASN A N 1
ATOM 890 C CA . ASN A 1 108 ? -13.974 -1.791 -13.619 1.00 85.50 108 ASN A CA 1
ATOM 891 C C . ASN A 1 108 ? -13.731 -1.991 -12.125 1.00 85.50 108 ASN A C 1
ATOM 893 O O . ASN A 1 108 ? -13.463 -3.104 -11.675 1.00 85.50 108 ASN A O 1
ATOM 897 N N . PHE A 1 109 ? -13.803 -0.893 -11.376 1.00 91.00 109 PHE A N 1
ATOM 898 C CA . PHE A 1 109 ? -13.649 -0.912 -9.929 1.00 91.00 109 PHE A CA 1
ATOM 899 C C . PHE A 1 109 ? -14.624 -1.906 -9.274 1.00 91.00 109 PHE A C 1
ATOM 901 O O . PHE A 1 109 ? -15.826 -1.882 -9.545 1.00 91.00 109 PHE A O 1
ATOM 908 N N . ALA A 1 110 ? -14.111 -2.744 -8.374 1.00 93.06 110 ALA A N 1
ATOM 909 C CA . ALA A 1 110 ? -14.910 -3.675 -7.591 1.00 93.06 110 ALA A CA 1
ATOM 910 C C . ALA A 1 110 ? -14.346 -3.798 -6.174 1.00 93.06 110 ALA A C 1
ATOM 912 O O . ALA A 1 110 ? -13.214 -4.233 -5.982 1.00 93.06 110 ALA A O 1
ATOM 913 N N . SER A 1 111 ? -15.148 -3.460 -5.160 1.00 93.94 111 SER A N 1
ATOM 914 C CA . SER A 1 111 ? -14.718 -3.617 -3.768 1.00 93.94 111 SER A CA 1
ATOM 915 C C . SER A 1 111 ? -14.470 -5.088 -3.428 1.00 93.94 111 SER A C 1
ATOM 917 O O . SER A 1 111 ? -15.304 -5.944 -3.736 1.00 93.94 111 SER A O 1
ATOM 919 N N . PHE A 1 112 ? -13.404 -5.380 -2.689 1.00 93.56 112 PHE A N 1
ATOM 920 C CA . PHE A 1 112 ? -13.177 -6.706 -2.130 1.00 93.56 112 PHE A CA 1
ATOM 921 C C . PHE A 1 112 ? -13.866 -6.798 -0.770 1.00 93.56 112 PHE A C 1
ATOM 923 O O . PHE A 1 112 ? -13.414 -6.191 0.199 1.00 93.56 112 PHE A O 1
ATOM 930 N N . ARG A 1 113 ? -14.975 -7.544 -0.681 1.00 91.88 113 ARG A N 1
ATOM 931 C CA . ARG A 1 113 ? -15.681 -7.790 0.596 1.00 91.88 113 ARG A CA 1
ATOM 932 C C . ARG A 1 113 ? -16.042 -6.491 1.345 1.00 91.88 113 ARG A C 1
ATOM 934 O O . ARG A 1 113 ? -15.970 -6.411 2.568 1.00 91.88 113 ARG A O 1
ATOM 941 N N . GLY A 1 114 ? -16.423 -5.459 0.588 1.00 93.81 114 GLY A N 1
ATOM 942 C CA . GLY A 1 114 ? -16.787 -4.142 1.119 1.00 93.81 114 GLY A CA 1
ATOM 943 C C . GLY A 1 114 ? -15.608 -3.206 1.409 1.00 93.81 114 GLY A C 1
ATOM 944 O O . GLY A 1 114 ? -15.841 -2.108 1.915 1.00 93.81 11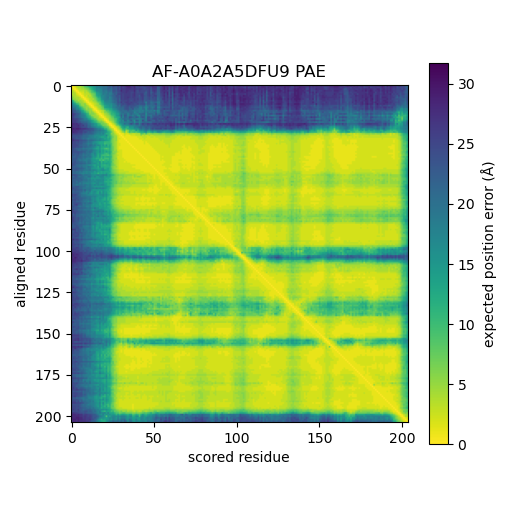4 GLY A O 1
ATOM 945 N N . TYR A 1 115 ? -14.376 -3.598 1.072 1.00 97.62 115 TYR A N 1
ATOM 946 C CA . TYR A 1 115 ? -13.171 -2.774 1.179 1.00 97.62 115 TYR A CA 1
ATOM 947 C C . TYR A 1 115 ? -12.640 -2.341 -0.187 1.00 97.62 115 TYR A C 1
ATOM 949 O O . TYR A 1 115 ? -12.714 -3.081 -1.168 1.00 97.62 115 TYR A O 1
ATOM 957 N N . GLY A 1 116 ? -12.081 -1.137 -0.220 1.00 97.81 116 GLY A N 1
ATOM 958 C CA . GLY A 1 116 ? -11.185 -0.670 -1.269 1.00 97.81 116 GLY A CA 1
ATOM 959 C C . GLY A 1 116 ? -9.776 -0.485 -0.716 1.00 97.81 116 GLY A C 1
ATOM 960 O O . GLY A 1 116 ? -9.597 -0.310 0.493 1.00 97.81 116 GLY A O 1
ATOM 961 N N . PHE A 1 117 ? -8.784 -0.501 -1.597 1.00 98.25 117 PHE A N 1
ATOM 962 C CA . PHE A 1 117 ? -7.378 -0.306 -1.258 1.00 98.25 117 PHE A CA 1
ATOM 963 C C . PHE A 1 117 ? -6.797 0.872 -2.036 1.00 98.25 117 PHE A C 1
ATOM 965 O O . PHE A 1 117 ? -7.283 1.199 -3.110 1.00 98.25 117 PHE A O 1
ATOM 972 N N . LYS A 1 118 ? -5.765 1.518 -1.497 1.00 97.50 118 LYS A N 1
ATOM 973 C CA . LYS A 1 118 ? -4.968 2.526 -2.212 1.00 97.50 118 LYS A CA 1
ATOM 974 C C . LYS A 1 118 ? -3.578 2.638 -1.627 1.00 97.50 118 LYS A C 1
ATOM 976 O O . LYS A 1 118 ? -3.383 2.361 -0.443 1.00 97.50 118 LYS A O 1
ATOM 981 N N . MET A 1 119 ? -2.654 3.151 -2.428 1.00 97.75 119 MET A N 1
ATOM 982 C CA . MET A 1 119 ? -1.424 3.720 -1.893 1.00 97.75 119 MET A CA 1
ATOM 983 C C . MET A 1 119 ? -1.737 5.026 -1.146 1.00 97.75 119 MET A C 1
ATOM 985 O O . MET A 1 119 ? -2.608 5.810 -1.536 1.00 97.75 119 MET A O 1
ATOM 989 N N . ILE A 1 120 ? -1.048 5.242 -0.032 1.00 97.44 120 ILE A N 1
ATOM 990 C CA . ILE A 1 120 ? -1.022 6.514 0.689 1.00 97.44 120 ILE A CA 1
ATOM 991 C C . ILE A 1 120 ? -0.104 7.450 -0.096 1.00 97.44 120 ILE A C 1
ATOM 993 O O . ILE A 1 120 ? 0.959 7.045 -0.553 1.00 97.44 120 ILE A O 1
ATOM 997 N N . LEU A 1 121 ? -0.534 8.696 -0.277 1.00 95.31 121 LEU A N 1
ATOM 998 C CA . LEU A 1 121 ? 0.108 9.634 -1.195 1.00 95.31 121 LEU A CA 1
ATOM 999 C C . LEU A 1 121 ? 1.266 10.393 -0.553 1.00 95.31 121 LEU A C 1
ATOM 1001 O O . LEU A 1 121 ? 2.254 10.675 -1.225 1.00 95.31 121 LEU A O 1
ATOM 1005 N N . TYR A 1 122 ? 1.142 10.721 0.730 1.00 96.12 122 TYR A N 1
ATOM 1006 C CA . TYR A 1 122 ? 2.102 11.549 1.448 1.00 96.12 122 TYR A CA 1
ATOM 1007 C C . TYR A 1 122 ? 2.684 10.813 2.653 1.00 96.12 122 TYR A C 1
ATOM 1009 O O . TYR A 1 122 ? 1.977 10.084 3.351 1.00 96.12 122 TYR A O 1
ATOM 1017 N N . ASP A 1 123 ? 3.961 11.038 2.925 1.00 95.69 123 ASP A N 1
ATOM 1018 C CA . ASP A 1 123 ? 4.654 10.518 4.097 1.00 95.69 123 ASP A CA 1
ATOM 1019 C C . ASP A 1 123 ? 4.277 11.279 5.387 1.00 95.69 123 ASP A C 1
ATOM 1021 O O . ASP A 1 123 ? 3.427 12.174 5.399 1.00 95.69 123 ASP A O 1
ATOM 1025 N N . SER A 1 124 ? 4.933 10.950 6.502 1.00 95.75 124 SER A N 1
ATOM 1026 C CA . SER A 1 124 ? 4.684 11.597 7.796 1.00 95.75 124 SER A CA 1
ATOM 1027 C C . SER A 1 124 ? 4.988 13.092 7.839 1.00 95.75 124 SER A C 1
ATOM 1029 O O . SER A 1 124 ? 4.416 13.794 8.676 1.00 95.75 124 SER A O 1
ATOM 1031 N N . VAL A 1 125 ? 5.861 13.607 6.975 1.00 95.25 125 VAL A N 1
ATOM 1032 C CA . VAL A 1 125 ? 6.187 15.040 6.927 1.00 95.25 125 VAL A CA 1
ATOM 1033 C C . VAL A 1 125 ? 5.332 15.789 5.902 1.00 95.25 125 VAL A C 1
ATOM 1035 O O . VAL A 1 125 ? 5.249 17.009 5.959 1.00 95.25 125 VAL A O 1
ATOM 1038 N N . GLY A 1 126 ? 4.566 15.075 5.074 1.00 93.50 126 GLY A N 1
ATOM 1039 C CA . GLY A 1 126 ? 3.680 15.650 4.061 1.00 93.50 126 GLY A CA 1
ATOM 1040 C C . GLY A 1 126 ? 4.323 15.734 2.678 1.00 93.50 126 GLY A C 1
ATOM 1041 O O . GLY A 1 126 ? 3.754 16.362 1.788 1.00 93.50 126 GLY A O 1
ATOM 1042 N N . LEU A 1 127 ? 5.481 15.103 2.483 1.00 92.81 127 LEU A N 1
ATOM 1043 C CA . LEU A 1 127 ? 6.095 14.963 1.171 1.00 92.81 127 LEU A CA 1
ATOM 1044 C C . LEU A 1 127 ? 5.425 13.817 0.421 1.00 92.81 127 LEU A C 1
ATOM 1046 O O . LEU A 1 127 ? 5.003 12.826 1.011 1.00 92.81 127 LEU A O 1
ATOM 1050 N N . PHE A 1 128 ? 5.294 13.967 -0.893 1.00 92.50 128 PHE A N 1
ATOM 1051 C CA . PHE A 1 128 ? 4.709 12.926 -1.729 1.00 92.50 128 PHE A CA 1
ATOM 1052 C C . PHE A 1 128 ? 5.625 11.696 -1.737 1.00 92.50 128 PHE A C 1
ATOM 1054 O O . PHE A 1 128 ? 6.823 11.851 -1.959 1.00 92.50 128 PHE A O 1
ATOM 1061 N N . TYR A 1 129 ? 5.080 10.492 -1.526 1.00 88.50 129 TYR A N 1
ATOM 1062 C CA . TYR A 1 129 ? 5.881 9.264 -1.570 1.00 88.50 129 TYR A CA 1
ATOM 1063 C C . TYR A 1 129 ? 6.526 9.087 -2.940 1.00 88.50 129 TYR A C 1
ATOM 1065 O O . TYR A 1 129 ? 7.714 8.798 -3.028 1.00 88.50 129 TYR A O 1
ATOM 1073 N N . ALA A 1 130 ? 5.754 9.253 -4.011 1.00 88.62 130 ALA A N 1
ATOM 1074 C CA . ALA A 1 130 ? 6.250 8.911 -5.329 1.00 88.62 130 ALA A CA 1
ATOM 1075 C C . ALA A 1 130 ? 7.239 9.969 -5.853 1.00 88.62 130 ALA A C 1
ATOM 1077 O O . ALA A 1 130 ? 6.886 11.116 -6.143 1.00 88.62 130 ALA A O 1
ATOM 1078 N N . ASN A 1 131 ? 8.485 9.553 -6.014 1.00 86.25 131 ASN A N 1
ATOM 1079 C CA . ASN A 1 131 ? 9.515 10.255 -6.756 1.00 86.25 131 ASN A CA 1
ATOM 1080 C C . ASN A 1 131 ? 9.279 10.074 -8.253 1.00 86.25 131 ASN A C 1
ATOM 1082 O O . ASN A 1 131 ? 8.648 9.104 -8.681 1.00 86.25 131 ASN A O 1
ATOM 1086 N N . ALA A 1 132 ? 9.777 11.024 -9.044 1.00 79.88 132 ALA A N 1
ATOM 1087 C CA . ALA A 1 132 ? 9.788 10.886 -10.492 1.00 79.88 132 ALA A CA 1
ATOM 1088 C C . ALA A 1 132 ? 10.673 9.694 -10.869 1.00 79.88 132 ALA A C 1
ATOM 1090 O O . ALA A 1 132 ? 11.859 9.676 -10.541 1.00 79.88 132 ALA A O 1
ATOM 1091 N N . ASP A 1 133 ? 10.087 8.711 -11.543 1.00 70.81 133 ASP A N 1
ATOM 1092 C CA . ASP A 1 133 ? 10.834 7.634 -12.170 1.00 70.81 133 ASP A CA 1
ATOM 1093 C C . ASP A 1 133 ? 11.707 8.249 -13.284 1.00 70.81 133 ASP A C 1
ATOM 1095 O O . ASP A 1 133 ? 11.170 8.951 -14.145 1.00 70.81 133 ASP A O 1
ATOM 1099 N N . PRO A 1 134 ? 13.034 8.038 -13.302 1.00 67.94 134 PRO A N 1
ATOM 1100 C CA . PRO A 1 134 ? 13.907 8.698 -14.273 1.00 67.94 134 PRO A CA 1
ATOM 1101 C C . PRO A 1 134 ? 13.600 8.354 -15.735 1.00 67.94 134 PRO A C 1
ATOM 1103 O O . PRO A 1 134 ? 13.846 9.176 -16.618 1.00 67.94 134 PRO A O 1
ATOM 1106 N N . SER A 1 135 ? 13.054 7.162 -15.995 1.00 69.19 135 SER A N 1
ATOM 1107 C CA . SER A 1 135 ? 12.779 6.664 -17.345 1.00 69.19 135 SER A CA 1
ATOM 1108 C C . SER A 1 135 ? 11.473 7.210 -17.921 1.00 69.19 135 SER A C 1
ATOM 1110 O O . SER A 1 135 ? 11.390 7.490 -19.115 1.00 69.19 135 SER A O 1
ATOM 1112 N N . THR A 1 136 ? 10.460 7.405 -17.076 1.00 70.62 136 THR A N 1
ATOM 1113 C CA . THR A 1 136 ? 9.129 7.864 -17.509 1.00 70.62 136 THR A CA 1
ATOM 1114 C C . THR A 1 136 ? 8.817 9.301 -17.104 1.00 70.62 136 THR A C 1
ATOM 1116 O O . THR A 1 136 ? 7.853 9.876 -17.601 1.00 70.62 136 THR A O 1
ATOM 1119 N N . GLN A 1 137 ? 9.594 9.876 -16.181 1.00 76.56 137 GLN A N 1
ATOM 1120 C CA . GLN A 1 137 ? 9.321 11.129 -15.465 1.00 76.56 137 GLN A CA 1
ATOM 1121 C C . GLN A 1 137 ? 7.998 11.123 -14.678 1.00 76.56 137 GLN A C 1
ATOM 1123 O O . GLN A 1 137 ? 7.597 12.136 -14.097 1.00 76.56 137 GLN A O 1
ATOM 1128 N N . ILE A 1 138 ? 7.308 9.980 -14.609 1.00 79.44 138 ILE A N 1
ATOM 1129 C CA . ILE A 1 138 ? 6.068 9.843 -13.857 1.00 79.44 138 ILE A CA 1
ATOM 1130 C C . ILE A 1 138 ? 6.424 9.586 -12.400 1.00 79.44 138 ILE A C 1
ATOM 1132 O O . ILE A 1 138 ? 7.272 8.762 -12.074 1.00 79.44 138 ILE A O 1
ATOM 1136 N N . ARG A 1 139 ? 5.744 10.289 -11.495 1.00 80.94 139 ARG A N 1
ATOM 1137 C CA . ARG A 1 139 ? 5.904 10.064 -10.062 1.00 80.94 139 ARG A CA 1
ATOM 1138 C C . ARG A 1 139 ? 5.250 8.750 -9.656 1.00 80.94 139 ARG A C 1
ATOM 1140 O O . ARG A 1 139 ? 4.038 8.740 -9.421 1.00 80.94 139 ARG A O 1
ATOM 1147 N N . SER A 1 140 ? 6.020 7.662 -9.592 1.00 87.31 140 SER A N 1
ATOM 1148 C CA . SER A 1 140 ? 5.476 6.330 -9.299 1.00 87.31 140 SER A CA 1
ATOM 1149 C C . SER A 1 140 ? 6.223 5.475 -8.284 1.00 87.31 140 SER A C 1
ATOM 1151 O O . SER A 1 140 ? 5.614 4.540 -7.755 1.00 87.31 140 SER A O 1
ATOM 1153 N N . THR A 1 141 ? 7.475 5.793 -7.957 1.00 92.19 141 THR A N 1
ATOM 1154 C CA . THR A 1 141 ? 8.298 4.925 -7.106 1.00 92.19 141 THR A CA 1
ATOM 1155 C C . THR A 1 141 ? 8.926 5.662 -5.928 1.00 92.19 141 THR A C 1
ATOM 1157 O O . THR A 1 141 ? 9.003 6.884 -5.908 1.00 92.19 141 THR A O 1
ATOM 1160 N N . ASN A 1 142 ? 9.331 4.940 -4.889 1.00 94.44 142 ASN A N 1
ATOM 1161 C CA . ASN A 1 142 ? 10.070 5.496 -3.758 1.00 94.44 142 ASN A CA 1
ATOM 1162 C C . ASN A 1 142 ? 11.136 4.505 -3.298 1.00 94.44 142 ASN A C 1
ATOM 1164 O O . ASN A 1 142 ? 10.833 3.342 -3.049 1.00 94.44 142 ASN A O 1
ATOM 1168 N N . LEU A 1 143 ? 12.373 4.967 -3.117 1.00 93.94 143 LEU A N 1
ATOM 1169 C CA . LEU A 1 143 ? 13.494 4.097 -2.757 1.00 93.94 143 LEU A CA 1
ATOM 1170 C C . LEU A 1 143 ? 13.291 3.364 -1.427 1.00 93.94 143 LEU A C 1
ATOM 1172 O O . LEU A 1 143 ? 13.754 2.238 -1.268 1.00 93.94 143 LEU A O 1
ATOM 1176 N N . ASN A 1 144 ? 12.626 3.979 -0.452 1.00 94.50 144 ASN A N 1
ATOM 1177 C CA . ASN A 1 144 ? 12.745 3.564 0.944 1.00 94.50 144 ASN A CA 1
ATOM 1178 C C . ASN A 1 144 ? 11.426 3.276 1.637 1.00 94.50 144 ASN A C 1
ATOM 1180 O O . ASN A 1 144 ? 11.436 2.530 2.612 1.00 94.50 144 ASN A O 1
ATOM 1184 N N . SER A 1 145 ? 10.318 3.847 1.186 1.00 96.12 145 SER A N 1
ATOM 1185 C CA . SER A 1 145 ? 9.102 3.860 1.985 1.00 96.12 145 SER A CA 1
ATOM 1186 C C . SER A 1 145 ? 7.840 3.821 1.136 1.00 96.12 145 SER A C 1
ATOM 1188 O O . SER A 1 145 ? 7.815 4.241 -0.018 1.00 96.12 145 SER A O 1
ATOM 1190 N N . PHE A 1 146 ? 6.775 3.291 1.726 1.00 97.31 146 PHE A N 1
ATOM 1191 C CA . PHE A 1 146 ? 5.440 3.312 1.146 1.00 97.31 146 PHE A CA 1
ATOM 1192 C C . PHE A 1 146 ? 4.396 3.252 2.256 1.00 97.31 146 PHE A C 1
ATOM 1194 O O . PHE A 1 146 ? 4.673 2.821 3.376 1.00 97.31 146 PHE A O 1
ATOM 1201 N N . GLY A 1 147 ? 3.164 3.624 1.928 1.00 97.88 147 GLY A N 1
ATOM 1202 C CA . GLY A 1 147 ? 2.010 3.376 2.778 1.00 97.88 147 GLY A CA 1
ATOM 1203 C C . GLY A 1 147 ? 0.865 2.815 1.952 1.00 97.88 147 GLY A C 1
ATOM 1204 O O . GLY A 1 147 ? 0.668 3.216 0.809 1.00 97.88 147 GLY A O 1
ATOM 1205 N N . ILE A 1 148 ? 0.098 1.894 2.523 1.00 98.50 148 ILE A N 1
ATOM 1206 C CA . ILE A 1 148 ? -1.108 1.341 1.903 1.00 98.50 148 ILE A CA 1
ATOM 1207 C C . ILE A 1 148 ? -2.266 1.520 2.879 1.00 98.50 148 ILE A C 1
ATOM 1209 O O . ILE A 1 148 ? -2.111 1.286 4.077 1.00 98.50 148 ILE A O 1
ATOM 1213 N N . LEU A 1 149 ? -3.429 1.899 2.359 1.00 98.62 149 LEU A N 1
ATOM 1214 C CA . LEU A 1 149 ? -4.695 1.992 3.076 1.00 98.62 149 LEU A CA 1
ATOM 1215 C C . LEU A 1 149 ? -5.651 0.899 2.588 1.00 98.62 149 LEU A C 1
ATOM 1217 O O . LEU A 1 149 ? -5.826 0.720 1.386 1.00 98.62 149 LEU A O 1
ATOM 1221 N N . ALA A 1 150 ? -6.338 0.247 3.522 1.00 98.31 150 ALA A N 1
ATOM 1222 C CA . ALA A 1 150 ? -7.599 -0.446 3.290 1.00 98.31 150 ALA A CA 1
ATOM 1223 C C . ALA A 1 150 ? -8.731 0.372 3.921 1.00 98.31 150 ALA A C 1
ATOM 1225 O O . ALA A 1 150 ? -8.747 0.602 5.134 1.00 98.31 150 ALA A O 1
ATOM 1226 N N . PHE A 1 151 ? -9.681 0.812 3.101 1.00 97.62 151 PHE A N 1
ATOM 1227 C CA . PHE A 1 151 ? -10.786 1.672 3.509 1.00 97.62 151 PHE A CA 1
ATOM 1228 C C . PHE A 1 151 ? -12.131 0.960 3.299 1.00 97.62 151 PHE A C 1
ATOM 1230 O O . PHE A 1 151 ? -12.372 0.418 2.217 1.00 97.62 151 PHE A O 1
ATOM 1237 N N . PRO A 1 152 ? -13.031 0.952 4.296 1.00 96.81 152 PRO A N 1
ATOM 1238 C CA . PRO A 1 152 ? -14.345 0.355 4.139 1.00 96.81 152 PRO A CA 1
ATOM 1239 C C . PRO A 1 152 ? -15.238 1.244 3.272 1.00 96.81 152 PRO A C 1
ATOM 1241 O O . PRO A 1 152 ? -15.504 2.399 3.591 1.00 96.81 152 PRO A O 1
ATOM 1244 N N . LEU A 1 153 ? -15.767 0.689 2.190 1.00 94.75 153 LEU A N 1
ATOM 1245 C CA . LEU A 1 153 ? -16.652 1.403 1.267 1.00 94.75 153 LEU A CA 1
ATOM 1246 C C . LEU A 1 153 ? -18.126 1.285 1.670 1.00 94.75 153 LEU A C 1
ATOM 1248 O O . LEU A 1 153 ? -18.963 2.095 1.275 1.00 94.75 153 LEU A O 1
ATOM 1252 N N . GLN A 1 154 ? -18.451 0.313 2.524 1.00 87.94 154 GLN A N 1
ATOM 1253 C CA . GLN A 1 154 ? -19.793 0.127 3.067 1.00 87.94 154 GLN A CA 1
ATOM 1254 C C . GLN A 1 154 ? -19.996 0.944 4.352 1.00 87.94 154 GLN A C 1
ATOM 1256 O O . GLN A 1 154 ? -19.812 0.451 5.467 1.00 87.94 154 GLN A O 1
ATOM 1261 N N . LYS A 1 155 ? -20.446 2.198 4.200 1.00 73.38 155 LYS A N 1
ATOM 1262 C CA . LYS A 1 155 ? -20.649 3.159 5.310 1.00 73.38 155 LYS A CA 1
ATOM 1263 C C . LYS A 1 155 ? -21.556 2.646 6.440 1.00 73.38 155 LYS A C 1
ATOM 1265 O O . LYS A 1 155 ? -21.362 3.015 7.595 1.00 73.38 155 LYS A O 1
ATOM 1270 N N . LYS A 1 156 ? -22.523 1.772 6.136 1.00 77.94 156 LYS A N 1
ATOM 1271 C CA . LYS A 1 156 ? -23.486 1.243 7.122 1.00 77.94 156 LYS A CA 1
ATOM 1272 C C . LYS A 1 156 ? -22.857 0.286 8.143 1.00 77.94 156 LYS A C 1
ATOM 1274 O O . LYS A 1 156 ? -23.405 0.109 9.225 1.00 77.94 156 LYS A O 1
ATOM 1279 N N . LEU A 1 157 ? -21.708 -0.322 7.837 1.00 77.50 157 LEU A N 1
ATOM 1280 C CA . LEU A 1 157 ? -21.185 -1.443 8.620 1.00 77.50 157 LEU A CA 1
ATOM 1281 C C . LEU A 1 157 ? -20.278 -1.059 9.802 1.00 77.50 157 LEU A C 1
ATOM 1283 O O . LEU A 1 157 ? -19.759 -1.969 10.450 1.00 77.50 157 LEU A O 1
ATOM 1287 N N . LYS A 1 158 ? -20.106 0.236 10.129 1.00 87.50 158 LYS A N 1
ATOM 1288 C CA . LYS A 1 158 ? -19.202 0.721 11.203 1.00 87.50 158 LYS A CA 1
ATOM 1289 C C . LYS A 1 158 ? -17.879 -0.062 11.213 1.00 87.50 158 LYS A C 1
ATOM 1291 O O . LYS A 1 158 ? -17.535 -0.713 12.197 1.00 87.50 158 LYS A O 1
ATOM 1296 N N . LEU A 1 159 ? -17.210 -0.085 10.065 1.00 90.50 159 LEU A N 1
ATOM 1297 C CA . LEU A 1 159 ? -15.972 -0.828 9.845 1.00 90.50 159 LEU A CA 1
ATOM 1298 C C . LEU A 1 159 ? -14.758 0.064 10.097 1.00 90.50 159 LEU A C 1
ATOM 1300 O O . LEU A 1 159 ? -14.823 1.277 9.885 1.00 90.50 159 LEU A O 1
ATOM 1304 N N . LYS A 1 160 ? -13.650 -0.533 10.534 1.00 95.88 160 LYS A N 1
ATOM 1305 C CA . LYS A 1 160 ? -12.369 0.169 10.658 1.00 95.88 160 LYS A CA 1
ATOM 1306 C C . LYS A 1 160 ? -11.658 0.257 9.310 1.00 95.88 160 LYS A C 1
ATOM 1308 O O . LYS A 1 160 ? -11.762 -0.647 8.479 1.00 95.88 160 LYS A O 1
ATOM 1313 N N . SER A 1 161 ? -10.890 1.326 9.150 1.00 97.75 161 SER A N 1
ATOM 1314 C CA . SER A 1 161 ? -9.843 1.448 8.142 1.00 97.75 161 SER A CA 1
ATOM 1315 C C . SER A 1 161 ? -8.525 0.928 8.705 1.00 97.75 161 SER A C 1
ATOM 1317 O O . SER A 1 161 ? -8.290 1.002 9.917 1.00 97.75 161 SER A O 1
ATOM 1319 N N . PHE A 1 162 ? -7.658 0.439 7.825 1.00 98.19 162 PHE A N 1
ATOM 1320 C CA . PHE A 1 162 ? -6.361 -0.128 8.180 1.00 98.19 162 PHE A CA 1
ATOM 1321 C C . PHE A 1 162 ? -5.261 0.476 7.324 1.00 98.19 162 PHE A C 1
ATOM 1323 O O . PHE A 1 162 ? -5.470 0.680 6.134 1.00 98.19 162 PHE A O 1
ATOM 1330 N N . ILE A 1 163 ? -4.093 0.721 7.907 1.00 98.50 163 ILE A N 1
ATOM 1331 C CA . ILE A 1 163 ? -2.903 1.150 7.165 1.00 98.50 163 ILE A CA 1
ATOM 1332 C C . ILE A 1 163 ? -1.728 0.226 7.465 1.00 98.50 163 ILE A C 1
ATOM 1334 O O . ILE A 1 163 ? -1.646 -0.311 8.570 1.00 98.50 163 ILE A O 1
ATOM 1338 N N . ILE A 1 164 ? -0.834 0.055 6.493 1.00 98.38 164 ILE A N 1
ATOM 1339 C CA . ILE A 1 164 ? 0.428 -0.690 6.607 1.00 98.38 164 ILE A CA 1
ATOM 1340 C C . ILE A 1 164 ? 1.546 0.073 5.882 1.00 98.38 164 ILE A C 1
ATOM 1342 O O . ILE A 1 164 ? 1.277 0.725 4.873 1.00 98.38 164 ILE A O 1
ATOM 1346 N N . ASN A 1 165 ? 2.777 0.003 6.390 1.00 97.88 165 ASN A N 1
ATOM 1347 C CA . ASN A 1 165 ? 3.966 0.613 5.777 1.00 97.88 165 ASN A CA 1
ATOM 1348 C C . ASN A 1 165 ? 5.038 -0.423 5.403 1.00 97.88 165 ASN A C 1
ATOM 1350 O O . ASN A 1 165 ? 4.864 -1.627 5.613 1.00 97.88 165 ASN A O 1
ATOM 1354 N N . GLU A 1 166 ? 6.184 0.055 4.912 1.00 96.75 166 GLU A N 1
ATOM 1355 C CA . GLU A 1 166 ? 7.338 -0.760 4.518 1.00 96.75 166 GLU A CA 1
ATOM 1356 C C . GLU A 1 166 ? 7.921 -1.617 5.650 1.00 96.75 166 GLU A C 1
ATOM 1358 O O . GLU A 1 166 ? 8.553 -2.638 5.389 1.00 96.75 166 GLU A O 1
ATOM 1363 N N . LYS A 1 167 ? 7.662 -1.250 6.910 1.00 96.56 167 LYS A N 1
ATOM 1364 C CA . LYS A 1 167 ? 8.105 -1.975 8.112 1.00 96.56 167 LYS A CA 1
ATOM 1365 C C . LYS A 1 167 ? 7.089 -3.015 8.596 1.00 96.56 167 LYS A C 1
ATOM 1367 O O . LYS A 1 167 ? 7.225 -3.523 9.707 1.00 96.56 167 LYS A O 1
ATOM 1372 N N . CYS A 1 168 ? 6.051 -3.305 7.806 1.00 96.81 168 CYS A N 1
ATOM 1373 C CA . CYS A 1 168 ? 4.945 -4.200 8.166 1.00 96.81 168 CYS A CA 1
ATOM 1374 C C . CYS A 1 168 ? 4.175 -3.745 9.423 1.00 96.81 168 CYS A C 1
ATOM 1376 O O . CYS A 1 168 ? 3.568 -4.548 10.133 1.00 96.81 168 CYS A O 1
ATOM 1378 N N . GLN A 1 169 ? 4.199 -2.447 9.741 1.00 97.06 169 GLN A N 1
ATOM 1379 C CA . GLN A 1 169 ? 3.485 -1.922 10.901 1.00 97.06 169 GLN A CA 1
ATOM 1380 C C . GLN A 1 169 ? 2.035 -1.662 10.522 1.00 97.06 169 GLN A C 1
ATOM 1382 O O . GLN A 1 169 ? 1.756 -0.772 9.720 1.00 97.06 169 GLN A O 1
ATOM 1387 N N . ILE A 1 170 ? 1.113 -2.417 11.120 1.00 97.62 170 ILE A N 1
ATOM 1388 C CA . ILE A 1 170 ? -0.317 -2.263 10.857 1.00 97.62 170 ILE A CA 1
ATOM 1389 C C . ILE A 1 170 ? -0.972 -1.411 11.940 1.00 97.62 170 ILE A C 1
ATOM 1391 O O . ILE A 1 170 ? -0.781 -1.629 13.142 1.00 97.62 170 ILE A O 1
ATOM 1395 N N . PHE A 1 171 ? -1.808 -0.472 11.509 1.00 97.81 171 PHE A N 1
ATOM 1396 C CA . PHE A 1 171 ? -2.660 0.314 12.389 1.00 97.81 171 PHE A CA 1
ATOM 1397 C C . PHE A 1 171 ? -4.117 0.288 11.932 1.00 97.81 171 PHE A C 1
ATOM 1399 O O . PHE A 1 171 ? -4.410 0.053 10.765 1.00 97.81 171 PHE A O 1
ATOM 1406 N N . SER A 1 172 ? -5.035 0.567 12.857 1.00 97.69 172 SER A N 1
ATOM 1407 C CA . SER A 1 172 ? -6.465 0.711 12.577 1.00 97.69 172 SER A CA 1
ATOM 1408 C C . SER A 1 172 ? -7.054 1.983 13.170 1.00 97.69 172 SER A C 1
ATOM 1410 O O . SER A 1 172 ? -6.643 2.423 14.248 1.00 97.69 172 SER A O 1
ATOM 1412 N N . LYS A 1 173 ? -8.042 2.557 12.480 1.00 96.75 173 LYS A N 1
ATOM 1413 C CA . LYS A 1 173 ? -8.797 3.737 12.920 1.00 96.75 173 LYS A CA 1
ATOM 1414 C C . LYS A 1 173 ? -10.171 3.759 12.251 1.00 96.75 173 LYS A C 1
ATOM 1416 O O . LYS A 1 173 ? -10.330 3.273 11.136 1.00 96.75 173 L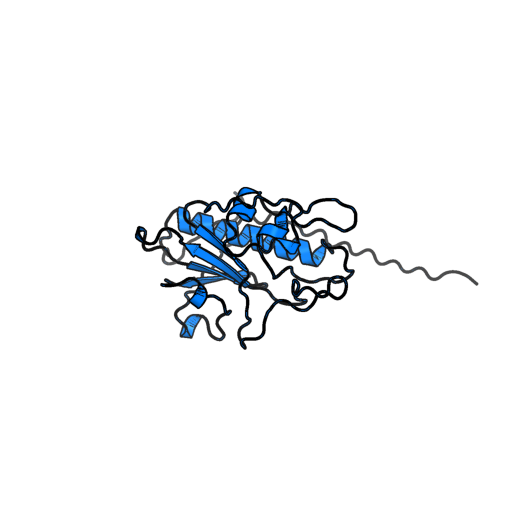YS A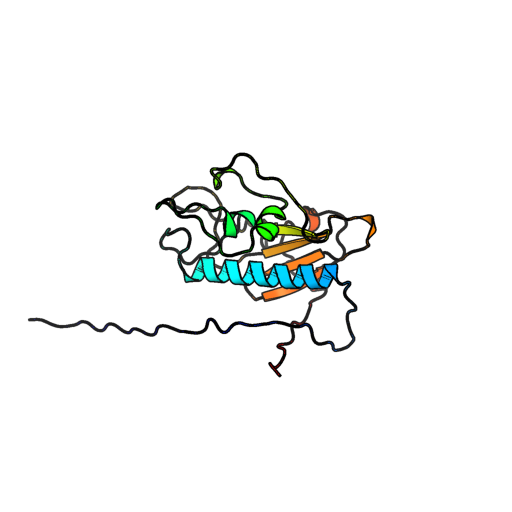 O 1
ATOM 1421 N N . TYR A 1 174 ? -11.172 4.320 12.925 1.00 95.94 174 TYR A N 1
ATOM 1422 C CA . TYR A 1 174 ? -12.433 4.668 12.270 1.00 95.94 174 TYR A CA 1
ATOM 1423 C C . TYR A 1 174 ? -12.248 6.000 11.550 1.00 95.94 174 TYR A C 1
ATOM 1425 O O . TYR A 1 174 ? -12.060 7.025 12.204 1.00 95.94 174 TYR A O 1
ATOM 1433 N N . LEU A 1 175 ? -12.278 5.973 10.222 1.00 95.44 175 LEU A N 1
ATOM 1434 C CA . LEU A 1 175 ? -12.207 7.173 9.393 1.00 95.44 175 LEU A CA 1
ATOM 1435 C C . LEU A 1 175 ? -13.607 7.529 8.896 1.00 95.44 175 LEU A C 1
ATOM 1437 O O . LEU A 1 175 ? -14.400 6.635 8.591 1.00 95.44 175 LEU A O 1
ATOM 1441 N N . LYS A 1 176 ? -13.919 8.825 8.802 1.00 92.69 176 LYS A N 1
ATOM 1442 C CA . LYS A 1 176 ? -15.189 9.282 8.214 1.00 92.69 176 LYS A CA 1
ATOM 1443 C C . LYS A 1 176 ? -15.058 9.436 6.703 1.00 92.69 176 LYS A C 1
ATOM 1445 O O . LYS A 1 176 ? -16.016 9.189 5.970 1.00 92.69 176 LYS A O 1
ATOM 1450 N N . LYS A 1 177 ? -13.875 9.849 6.255 1.00 94.69 177 LYS A N 1
ATOM 1451 C CA . LYS A 1 177 ? -13.525 10.106 4.862 1.00 94.69 177 LYS A CA 1
ATOM 1452 C C . LYS A 1 177 ? -12.207 9.427 4.505 1.00 94.69 177 LYS A C 1
ATOM 1454 O O . LYS A 1 177 ? -11.346 9.223 5.359 1.00 94.69 177 LYS A O 1
ATOM 1459 N N . ILE A 1 178 ? -12.055 9.065 3.238 1.00 94.56 178 ILE A N 1
ATOM 1460 C CA . ILE A 1 178 ? -10.859 8.377 2.745 1.00 94.56 178 ILE A CA 1
ATOM 1461 C C . ILE A 1 178 ? -9.636 9.301 2.727 1.00 94.56 178 ILE A C 1
ATOM 1463 O O . ILE A 1 178 ? -8.514 8.859 2.967 1.00 94.56 178 ILE A O 1
ATOM 1467 N N . GLU A 1 179 ? -9.857 10.596 2.505 1.00 95.06 179 GLU A N 1
ATOM 1468 C CA . GLU A 1 179 ? -8.824 11.627 2.421 1.00 95.06 179 GLU A CA 1
ATOM 1469 C C . GLU A 1 179 ? -8.081 11.820 3.750 1.00 95.06 179 GLU A C 1
ATOM 1471 O O . GLU A 1 179 ? -6.921 12.225 3.744 1.00 95.06 179 GLU A O 1
ATOM 1476 N N . GLU A 1 180 ? -8.701 11.453 4.880 1.00 94.44 180 GLU A N 1
ATOM 1477 C CA . GLU A 1 180 ? -8.071 11.471 6.211 1.00 94.44 180 GLU A CA 1
ATOM 1478 C C . GLU A 1 180 ? -6.837 10.559 6.304 1.00 94.44 180 GLU A C 1
ATOM 1480 O O . GLU A 1 180 ? -6.022 10.724 7.208 1.00 94.44 180 GLU A O 1
ATOM 1485 N N . ALA A 1 181 ? -6.690 9.602 5.383 1.00 94.69 181 ALA A N 1
ATOM 1486 C CA . ALA A 1 181 ? -5.538 8.710 5.284 1.00 94.69 181 ALA A CA 1
ATOM 1487 C C . ALA A 1 181 ? -4.781 8.864 3.952 1.00 94.69 181 ALA A C 1
ATOM 1489 O O . ALA A 1 181 ? -4.143 7.925 3.482 1.00 94.69 181 ALA A O 1
ATOM 1490 N N . ASN A 1 182 ? -4.817 10.054 3.338 1.00 95.88 182 ASN A N 1
ATOM 1491 C CA . ASN A 1 182 ? -3.908 10.389 2.233 1.00 95.88 182 ASN A CA 1
ATOM 1492 C C . ASN A 1 182 ? -2.460 10.579 2.696 1.00 95.88 182 ASN A C 1
ATOM 1494 O O . ASN A 1 182 ? -1.552 10.478 1.873 1.00 95.88 182 ASN A O 1
ATOM 1498 N N . LYS A 1 183 ? -2.257 10.853 3.987 1.00 97.31 183 LYS A N 1
ATOM 1499 C CA . LYS A 1 183 ? -0.959 11.084 4.617 1.00 97.31 183 LYS A CA 1
ATOM 1500 C C . LYS A 1 183 ? -0.686 10.005 5.665 1.00 97.31 183 LYS A C 1
ATOM 1502 O O . LYS A 1 183 ? -1.578 9.672 6.448 1.00 97.31 183 LYS A O 1
ATOM 1507 N N . TRP A 1 184 ? 0.534 9.474 5.701 1.00 97.75 184 TRP A N 1
ATOM 1508 C CA . TRP A 1 184 ? 0.970 8.592 6.779 1.00 97.75 184 TRP A CA 1
ATOM 1509 C C . TRP A 1 184 ? 1.033 9.378 8.102 1.00 97.75 184 TRP A C 1
ATOM 1511 O O . TRP A 1 184 ? 1.563 10.489 8.119 1.00 97.75 184 TRP A O 1
ATOM 1521 N N . PRO A 1 185 ? 0.509 8.855 9.222 1.00 97.69 185 PRO A N 1
ATOM 1522 C CA . PRO A 1 185 ? 0.538 9.578 10.491 1.00 97.69 185 PRO A CA 1
ATOM 1523 C C . PRO A 1 185 ? 1.969 9.720 11.029 1.00 97.69 185 PRO A C 1
ATOM 1525 O O . PRO A 1 185 ? 2.719 8.742 11.093 1.00 97.69 185 PRO A O 1
ATOM 1528 N N . SER A 1 186 ? 2.346 10.924 11.467 1.00 96.81 186 SER A N 1
ATOM 1529 C CA . SER A 1 186 ? 3.651 11.184 12.095 1.00 96.81 186 SER A CA 1
ATOM 1530 C C . SER A 1 186 ? 3.738 10.530 13.474 1.00 96.81 186 SER A C 1
ATOM 1532 O O . SER A 1 186 ? 4.772 9.982 13.854 1.00 96.81 186 SER A O 1
ATOM 1534 N N . PHE A 1 187 ? 2.628 10.540 14.215 1.00 97.19 187 PHE A N 1
ATOM 1535 C CA . PHE A 1 187 ? 2.498 9.940 15.538 1.00 97.19 187 PHE A CA 1
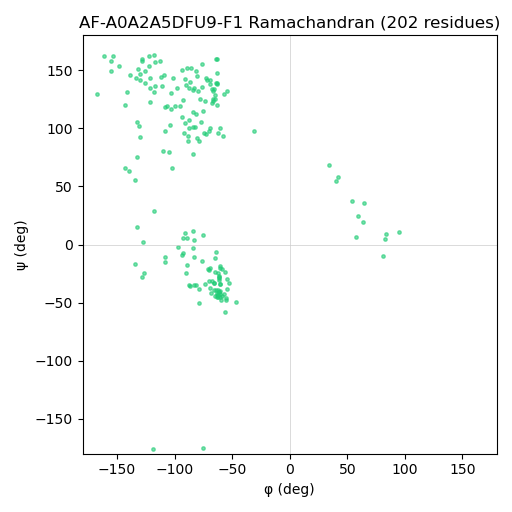ATOM 1536 C C . PHE A 1 187 ? 1.209 9.110 15.614 1.00 97.19 187 PHE A C 1
ATOM 1538 O O . PHE A 1 187 ? 0.257 9.519 16.287 1.00 97.19 187 PHE A O 1
ATOM 1545 N N . PRO A 1 188 ? 1.172 7.906 15.001 1.00 96.88 188 PRO A N 1
ATOM 1546 C CA . PRO A 1 188 ? -0.055 7.128 14.832 1.00 96.88 188 PRO A CA 1
ATOM 1547 C C . PRO A 1 188 ? -0.905 7.035 16.106 1.00 96.88 188 PRO A C 1
ATOM 1549 O O . PRO A 1 188 ? -2.090 7.363 16.090 1.00 96.88 188 PRO A O 1
ATOM 1552 N N . LYS A 1 189 ? -0.296 6.674 17.244 1.00 96.75 189 LYS A N 1
ATOM 1553 C CA . LYS A 1 189 ? -1.010 6.529 18.524 1.00 96.75 189 LYS A CA 1
ATOM 1554 C C . LYS A 1 189 ? -1.647 7.837 19.012 1.00 96.75 189 LYS A C 1
ATOM 1556 O O . LYS A 1 189 ? -2.792 7.811 19.453 1.00 96.75 189 LYS A O 1
ATOM 1561 N N . LYS A 1 190 ? -0.927 8.963 18.923 1.00 97.19 190 LYS A N 1
ATOM 1562 C CA . LYS A 1 190 ? -1.438 10.290 19.323 1.00 97.19 190 LYS A CA 1
ATOM 1563 C C . LYS A 1 190 ? -2.563 10.753 18.394 1.00 97.19 190 LYS A C 1
ATOM 1565 O O . LYS A 1 190 ? -3.505 11.393 18.836 1.00 97.19 190 LYS A O 1
ATOM 1570 N N . GLU A 1 191 ? -2.504 10.349 17.129 1.00 96.88 191 GLU A N 1
ATOM 1571 C CA . GLU A 1 191 ? -3.510 10.638 16.103 1.00 96.88 191 GLU A CA 1
ATOM 1572 C C . GLU A 1 191 ? -4.700 9.652 16.115 1.00 96.88 191 GLU A C 1
ATOM 1574 O O . GLU A 1 191 ? -5.518 9.630 15.189 1.00 96.88 191 GLU A O 1
ATOM 1579 N N . GLY A 1 192 ? -4.820 8.821 17.157 1.00 96.88 192 GLY A N 1
ATOM 1580 C CA . GLY A 1 192 ? -5.948 7.910 17.366 1.00 96.88 192 GLY A CA 1
ATOM 1581 C C . GLY A 1 192 ? -5.857 6.577 16.617 1.00 96.88 192 GLY A C 1
ATOM 1582 O O . GLY A 1 192 ? -6.826 5.815 16.607 1.00 96.88 192 GLY A O 1
ATOM 1583 N N . TRP A 1 193 ? -4.714 6.268 16.004 1.00 97.81 193 TRP A N 1
ATOM 1584 C CA . TRP A 1 193 ? -4.470 4.970 15.386 1.00 97.81 193 TRP A CA 1
ATOM 1585 C C . TRP A 1 193 ? -4.095 3.917 16.429 1.00 97.81 193 TRP A C 1
ATOM 1587 O O . TRP A 1 193 ? -3.209 4.108 17.266 1.00 97.81 193 TRP A O 1
ATOM 1597 N N . LYS A 1 194 ? -4.736 2.752 16.346 1.00 97.19 194 LYS A N 1
ATOM 1598 C CA . LYS A 1 194 ? -4.460 1.600 17.209 1.00 97.19 194 LYS A CA 1
ATOM 1599 C C . LYS A 1 194 ? -3.579 0.604 16.469 1.00 97.19 194 LYS A C 1
ATOM 1601 O O . LYS A 1 194 ? -3.988 0.091 15.429 1.00 97.19 194 LYS A O 1
ATOM 1606 N N . SER A 1 195 ? -2.388 0.337 17.003 1.00 96.25 195 SER A N 1
ATOM 1607 C CA . SER A 1 195 ? -1.466 -0.660 16.446 1.00 96.25 195 SER A CA 1
ATOM 1608 C C . SER A 1 195 ? -2.069 -2.064 16.531 1.00 96.25 195 SER A C 1
ATOM 1610 O O . SER A 1 195 ? -2.699 -2.415 17.530 1.00 96.25 195 SER A O 1
ATOM 1612 N N . ILE A 1 196 ? -1.879 -2.849 15.475 1.00 94.69 196 ILE A N 1
ATOM 1613 C CA . ILE A 1 196 ? -2.285 -4.248 15.386 1.00 94.69 196 ILE A CA 1
ATOM 1614 C C . ILE A 1 196 ? -1.015 -5.089 15.438 1.00 94.69 196 ILE A C 1
ATOM 1616 O O . ILE A 1 196 ? -0.152 -4.974 14.570 1.00 94.69 196 ILE A O 1
ATOM 1620 N N . LYS A 1 197 ? -0.901 -5.939 16.461 1.00 90.50 197 LYS A N 1
ATOM 1621 C CA . LYS A 1 197 ? 0.170 -6.932 16.527 1.00 90.50 197 LYS A CA 1
ATOM 1622 C C . LYS A 1 197 ? -0.183 -8.097 15.614 1.00 90.50 197 LYS A C 1
ATOM 1624 O O . LYS A 1 197 ? -1.247 -8.696 15.759 1.00 90.50 197 LYS A O 1
ATOM 1629 N N . ILE A 1 198 ? 0.723 -8.410 14.699 1.00 82.81 198 ILE A N 1
ATOM 1630 C CA . ILE A 1 198 ? 0.671 -9.638 13.919 1.00 82.81 198 ILE A CA 1
ATOM 1631 C C . ILE A 1 198 ? 1.520 -10.655 14.664 1.00 82.81 198 ILE A C 1
ATOM 1633 O O . ILE A 1 198 ? 2.737 -10.516 14.757 1.00 82.81 198 ILE A O 1
ATOM 1637 N N . THR A 1 199 ? 0.875 -11.647 15.244 1.00 75.56 199 THR A N 1
ATOM 1638 C CA . THR A 1 199 ? 1.556 -12.795 15.829 1.00 75.56 199 THR A CA 1
ATOM 1639 C C . THR A 1 199 ? 1.826 -13.802 14.717 1.00 75.56 199 THR A C 1
ATOM 1641 O O . THR A 1 199 ? 0.970 -14.061 13.874 1.00 75.56 199 THR A O 1
ATOM 1644 N N . LYS A 1 200 ? 3.056 -14.317 14.658 1.00 56.44 200 LYS A N 1
ATOM 1645 C CA . LYS A 1 200 ? 3.375 -15.479 13.823 1.00 56.44 200 LYS A CA 1
ATOM 1646 C C . LYS A 1 200 ? 2.554 -16.649 14.370 1.00 56.44 200 LYS A C 1
ATOM 1648 O O . LYS A 1 200 ? 2.423 -16.760 15.588 1.00 56.44 200 LYS A O 1
ATOM 1653 N N . VAL A 1 201 ? 1.981 -17.470 13.500 1.00 49.16 201 VAL A N 1
ATOM 1654 C CA . VAL A 1 201 ? 1.363 -18.727 13.931 1.00 49.16 201 VAL A CA 1
ATOM 1655 C C . VAL A 1 201 ? 2.310 -19.849 13.566 1.00 49.16 201 VAL A C 1
ATOM 1657 O O . VAL A 1 201 ? 2.833 -19.879 12.451 1.00 49.16 201 VAL A O 1
ATOM 1660 N N . ASP A 1 202 ? 2.565 -20.705 14.547 1.00 37.59 202 ASP A N 1
ATOM 1661 C CA . ASP A 1 202 ? 3.310 -21.937 14.369 1.00 37.59 202 ASP A CA 1
ATOM 1662 C C . ASP A 1 202 ? 2.504 -22.849 13.442 1.00 37.59 202 ASP A C 1
ATOM 1664 O O . ASP A 1 202 ? 1.298 -23.036 13.620 1.00 37.59 202 ASP A O 1
ATOM 1668 N N . ASN A 1 203 ? 3.159 -23.353 12.397 1.00 35.06 203 ASN A N 1
ATOM 1669 C CA . ASN A 1 203 ? 2.562 -24.345 11.515 1.00 35.06 203 ASN A CA 1
ATOM 1670 C C . ASN A 1 203 ? 2.441 -25.649 12.317 1.00 35.06 203 ASN A C 1
ATOM 1672 O O . ASN A 1 203 ? 3.447 -26.339 12.480 1.00 35.06 203 ASN A O 1
ATOM 1676 N N . ASN A 1 204 ? 1.247 -25.945 12.836 1.00 34.69 204 ASN A N 1
ATOM 1677 C CA . ASN A 1 204 ? 0.889 -27.300 13.260 1.00 34.69 204 ASN A CA 1
ATOM 1678 C C . ASN A 1 204 ? 0.599 -28.162 12.033 1.00 34.69 204 ASN A C 1
ATOM 1680 O O . ASN A 1 204 ? -0.170 -27.683 11.165 1.00 34.69 204 ASN A O 1
#

Solvent-accessible surface area (backbone atoms only — not comparable to full-atom values): 11974 Å² total; per-residue (Å²): 141,87,85,88,84,88,79,86,82,81,80,83,86,74,85,72,86,79,70,77,47,82,63,70,80,85,64,80,83,67,54,72,56,54,51,51,47,51,54,49,51,51,48,50,53,52,30,36,52,50,30,21,78,58,36,62,72,66,78,87,52,62,26,26,72,28,54,35,47,23,46,45,36,47,26,54,31,91,88,67,51,66,38,74,59,49,60,65,63,59,25,30,10,24,76,56,60,65,64,93,52,36,96,65,90,80,80,69,72,40,62,51,80,47,27,30,32,31,39,22,47,18,37,55,88,65,51,64,42,36,38,61,34,88,90,75,64,46,56,32,29,17,71,82,53,48,39,38,35,38,40,56,69,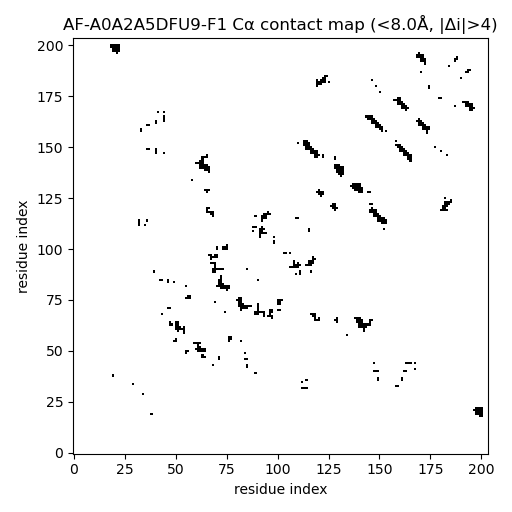50,78,88,66,80,57,62,25,38,38,38,38,75,84,72,54,35,31,35,35,79,66,96,52,74,71,78,52,36,44,43,66,74,51,41,63,84,74,62,32,44,77,53,77,79,35,82,51,81,90,126

Foldseek 3Di:
DDDDDDDDPPPPPPPDPQDFDADDDPDPDADPLQRVLLVQLVLLLVLQQCCQVPVVQVLPASWGFQFWSLQCFAAAHPVRDHHHSDDNLLSLLIPRDDCVRHPDPDSNRDHDSQKHKTKQQAEQVGHGQFDQRPVRRDRTIHRPKTKMKIDGNPPVPQHWIWMAMNVRWIWIDRDPDPVVRSYDHNDCVVVPIHTGDTDRDDDD

Mean predicted aligned error: 8.37 Å

Secondary structure (DSSP, 8-state):
------------------------SS-----HHHHHHHHHHHHHHHHHHHHHHTTSS-SS---EE-S-STHHHHPBPTTSPBP-SS-HHHHHTBSS--GGG-S-S------BTTEEEEE--B-TTS-BS-EEPTTT--EEEESS--EEEEEE--GGG-PPEEEEETT--EEEE--SSGGGGSB--SSTTTTTPEEE--PPPP--